Protein AF-A0A173KS23-F1 (afdb_monomer)

Sequence (235 aa):
MEGARGIGLRSYWIAELVDPLAALKHYKQAQPEALKAWLLDQAQKDANAGKRAIPGFAINEDREGGMNMFDACPAHSPGDAVHWRAQTLKGDGTAAMALAYIDARDVMRRLDEVCGPDGWSDSYTETAKGRLLCTISIKCGDAWISKSDGAGDTDVEGEKGAISDAFKRAAVKWGVGRYLYDMDAIWAECESADRNGKKYWRKWTPRGLAQLKGAAGSAVAPSSPGRTSLSPRSS

Solvent-accessible surface area (backbone atoms only — not comparable to full-atom values): 14644 Å² total; per-residue (Å²): 140,84,84,83,81,82,82,82,83,81,88,80,88,82,90,76,89,83,54,67,67,62,49,51,54,48,41,51,72,76,37,48,66,63,50,49,54,51,52,51,53,54,49,49,52,42,42,74,74,66,49,77,80,51,94,98,54,88,74,76,84,76,82,66,76,82,69,49,87,65,61,82,63,79,71,88,61,94,78,65,65,78,38,77,45,77,77,47,71,43,94,88,37,56,30,25,36,34,43,68,45,72,56,59,65,49,53,50,51,52,46,35,73,74,47,36,83,84,24,47,52,77,50,76,48,71,44,101,81,73,31,40,30,18,32,42,31,39,56,59,86,96,42,77,49,73,41,68,28,60,26,68,88,58,101,83,60,62,74,76,52,38,57,48,48,4,43,50,52,17,37,39,80,74,56,49,73,49,69,52,74,76,49,76,79,41,77,28,38,28,45,50,44,77,57,94,91,41,76,41,86,73,48,68,36,76,65,14,50,50,51,52,51,55,49,52,56,61,72,65,53,76,81,72,79,76,81,78,79,80,73,83,81,87,128

Mean predicted aligned error: 17.48 Å

Structure (mmCIF, N/CA/C/O backbone):
data_AF-A0A173KS23-F1
#
_entry.id   AF-A0A173KS23-F1
#
loop_
_atom_site.group_PDB
_atom_site.id
_atom_site.type_symbol
_atom_site.label_atom_id
_atom_site.label_alt_id
_atom_site.label_comp_id
_atom_site.label_asym_id
_atom_site.label_entity_id
_atom_site.label_seq_id
_atom_site.pdbx_PDB_ins_code
_atom_site.Cartn_x
_atom_site.Cartn_y
_atom_site.Cartn_z
_atom_site.occupancy
_atom_site.B_iso_or_equiv
_atom_site.auth_seq_id
_atom_site.auth_comp_id
_atom_site.auth_asym_id
_atom_site.auth_atom_id
_atom_site.pdbx_PDB_model_num
ATOM 1 N N . MET A 1 1 ? 26.737 50.374 -47.858 1.00 41.09 1 MET A N 1
ATOM 2 C CA . MET A 1 1 ? 27.770 49.668 -47.072 1.00 41.09 1 MET A CA 1
ATOM 3 C C . MET A 1 1 ? 27.083 48.513 -46.375 1.00 41.09 1 MET A C 1
ATOM 5 O O . MET A 1 1 ? 26.360 48.742 -45.417 1.00 41.09 1 MET A O 1
ATOM 9 N N . GLU A 1 2 ? 27.210 47.313 -46.929 1.00 44.12 2 GLU A N 1
ATOM 10 C CA . GLU A 1 2 ? 26.528 46.107 -46.455 1.00 44.12 2 GLU A CA 1
ATOM 11 C C . GLU A 1 2 ? 27.568 45.220 -45.759 1.00 44.12 2 GLU A C 1
ATOM 13 O O . GLU A 1 2 ? 28.601 44.886 -46.339 1.00 44.12 2 GLU A O 1
ATOM 18 N N . GLY A 1 3 ? 27.358 44.958 -44.468 1.00 52.22 3 GLY A N 1
ATOM 19 C CA . GLY A 1 3 ? 28.307 44.251 -43.612 1.00 52.22 3 GLY A CA 1
ATOM 20 C C . GLY A 1 3 ? 28.206 42.739 -43.786 1.00 52.22 3 GLY A C 1
ATOM 21 O O . GLY A 1 3 ? 27.210 42.132 -43.395 1.00 52.22 3 GLY A O 1
ATOM 22 N N . ALA A 1 4 ? 29.258 42.122 -44.322 1.00 50.41 4 ALA A N 1
ATOM 23 C CA . ALA A 1 4 ? 29.391 40.672 -44.380 1.00 50.41 4 ALA A CA 1
ATOM 24 C C . ALA A 1 4 ? 29.633 40.097 -42.969 1.00 50.41 4 ALA A C 1
ATOM 26 O O . ALA A 1 4 ? 30.632 40.408 -42.319 1.00 50.41 4 ALA A O 1
ATOM 27 N N . ARG A 1 5 ? 28.720 39.244 -42.486 1.00 56.22 5 ARG A N 1
ATOM 28 C CA . ARG A 1 5 ? 28.911 38.441 -41.268 1.00 56.22 5 ARG A CA 1
ATOM 29 C C . ARG A 1 5 ? 29.706 37.181 -41.618 1.00 56.22 5 ARG A C 1
ATOM 31 O O . ARG A 1 5 ? 29.234 36.353 -42.390 1.00 56.22 5 ARG A O 1
ATOM 38 N N . GLY A 1 6 ? 30.900 37.036 -41.044 1.00 50.19 6 GLY A N 1
ATOM 39 C CA . GLY A 1 6 ? 31.723 35.835 -41.191 1.00 50.19 6 GLY A CA 1
ATOM 40 C C . GLY A 1 6 ? 31.077 34.618 -40.521 1.00 50.19 6 GLY A C 1
ATOM 41 O O . GLY A 1 6 ? 30.727 34.666 -39.342 1.00 50.19 6 GLY A O 1
ATOM 42 N N . ILE A 1 7 ? 30.919 33.528 -41.273 1.00 58.78 7 ILE A N 1
ATOM 43 C CA . ILE A 1 7 ? 30.466 32.230 -40.763 1.00 58.78 7 ILE A CA 1
ATOM 44 C C . ILE A 1 7 ? 31.681 31.537 -40.137 1.00 58.78 7 ILE A C 1
ATOM 46 O O . ILE A 1 7 ? 32.621 31.169 -40.838 1.00 58.78 7 ILE A O 1
ATOM 50 N N . GLY A 1 8 ? 31.682 31.379 -38.813 1.00 53.03 8 GLY A N 1
ATOM 51 C CA . GLY A 1 8 ? 32.715 30.617 -38.113 1.00 53.03 8 GLY A CA 1
ATOM 52 C C . GLY A 1 8 ? 32.616 29.128 -38.450 1.00 53.03 8 GLY A C 1
ATOM 53 O O . GLY A 1 8 ? 31.618 28.485 -38.127 1.00 53.03 8 GLY A O 1
ATOM 54 N N . LEU A 1 9 ? 33.646 28.577 -39.093 1.00 57.50 9 LEU A N 1
ATOM 55 C CA . LEU A 1 9 ? 33.782 27.141 -39.347 1.00 57.50 9 LEU A CA 1
ATOM 56 C C . LEU A 1 9 ? 34.065 26.401 -38.029 1.00 57.50 9 LEU A C 1
ATOM 58 O O . LEU A 1 9 ? 34.995 26.751 -37.304 1.00 57.50 9 LEU A O 1
ATOM 62 N N . ARG A 1 10 ? 33.261 25.378 -37.715 1.00 66.88 10 ARG A N 1
ATOM 63 C CA . ARG A 1 10 ? 33.500 24.457 -36.593 1.00 66.88 10 ARG A CA 1
ATOM 64 C C . ARG A 1 10 ? 34.248 23.231 -37.104 1.00 66.88 10 ARG A C 1
ATOM 66 O O . ARG A 1 10 ? 33.765 22.561 -38.013 1.00 66.88 10 ARG A O 1
ATOM 73 N N . SER A 1 11 ? 35.396 22.930 -36.508 1.00 71.88 11 SER A N 1
ATOM 74 C CA . SER A 1 11 ? 36.123 21.689 -36.777 1.00 71.88 11 SER A CA 1
ATOM 75 C C . SER A 1 11 ? 35.560 20.560 -35.917 1.00 71.88 11 SER A C 1
ATOM 77 O O . SER A 1 11 ? 35.399 20.723 -34.707 1.00 71.88 11 SER A O 1
ATOM 79 N N . TYR A 1 12 ? 35.286 19.416 -36.541 1.00 66.50 12 TYR A N 1
ATOM 80 C CA . TYR A 1 12 ? 34.885 18.181 -35.872 1.00 66.50 12 TYR A CA 1
ATOM 81 C C . TYR A 1 12 ? 35.967 17.129 -36.090 1.00 66.50 12 TYR A C 1
ATOM 83 O O . TYR A 1 12 ? 36.546 17.049 -37.172 1.00 66.50 12 TYR A O 1
ATOM 91 N N . TRP A 1 13 ? 36.224 16.324 -35.065 1.00 77.56 13 TRP A N 1
ATOM 92 C CA . TRP A 1 13 ? 37.198 15.241 -35.114 1.00 77.56 13 TRP A CA 1
ATOM 93 C C . TRP A 1 13 ? 36.448 13.917 -35.045 1.00 77.56 13 TRP A C 1
ATOM 95 O O . TRP A 1 13 ? 35.676 13.690 -34.115 1.00 77.56 13 TRP A O 1
ATOM 105 N N . ILE A 1 14 ? 36.662 13.066 -36.043 1.00 74.38 14 ILE A N 1
ATOM 106 C CA . ILE A 1 14 ? 36.087 11.724 -36.121 1.00 74.38 14 ILE A CA 1
ATOM 107 C C . ILE A 1 14 ? 37.254 10.752 -35.994 1.00 74.38 14 ILE A C 1
ATOM 109 O O . ILE A 1 14 ? 38.222 10.849 -36.745 1.00 74.38 14 ILE A O 1
ATOM 113 N N . ALA A 1 15 ? 37.186 9.852 -35.019 1.00 80.56 15 ALA A N 1
ATOM 114 C CA . ALA A 1 15 ? 38.171 8.794 -34.873 1.00 80.56 15 ALA A CA 1
ATOM 115 C C . ALA A 1 15 ? 37.808 7.633 -35.807 1.00 80.56 15 ALA A C 1
ATOM 117 O O . ALA A 1 15 ? 36.694 7.115 -35.748 1.00 80.56 15 ALA A O 1
ATOM 118 N N . GLU A 1 16 ? 38.753 7.222 -36.647 1.00 83.69 16 GLU A N 1
ATOM 119 C CA . GLU A 1 16 ? 38.642 6.030 -37.486 1.00 83.69 16 GLU A CA 1
ATOM 120 C C . GLU A 1 16 ? 39.520 4.915 -36.903 1.00 83.69 16 GLU A C 1
ATOM 122 O O . GLU A 1 16 ? 40.676 5.141 -36.533 1.00 83.69 16 GLU A O 1
ATOM 127 N N . LEU A 1 17 ? 38.970 3.704 -36.787 1.00 80.00 17 LEU A N 1
ATOM 128 C CA . LEU A 1 17 ? 39.690 2.556 -36.241 1.00 80.00 17 LEU A CA 1
ATOM 129 C C .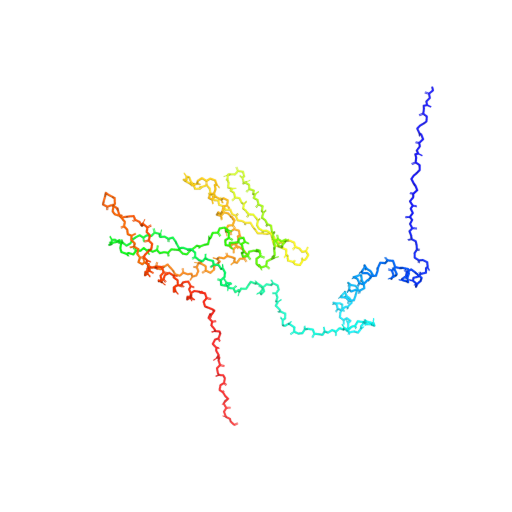 LEU A 1 17 ? 40.555 1.909 -37.330 1.00 80.00 17 LEU A C 1
ATOM 131 O O . LEU A 1 17 ? 40.096 1.028 -38.051 1.00 80.00 17 LEU A O 1
ATOM 135 N N . VAL A 1 18 ? 41.810 2.344 -37.431 1.00 82.81 18 VAL A N 1
ATOM 136 C CA . VAL A 1 18 ? 42.747 1.867 -38.465 1.00 82.81 18 VAL A CA 1
ATOM 137 C C . VAL A 1 18 ? 43.513 0.609 -38.031 1.00 82.81 18 VAL A C 1
ATOM 139 O O . VAL A 1 18 ? 43.681 -0.312 -38.824 1.00 82.81 18 VAL A O 1
ATOM 142 N N . ASP A 1 19 ? 43.947 0.538 -36.767 1.00 85.38 19 ASP A N 1
ATOM 143 C CA . ASP A 1 19 ? 44.628 -0.632 -36.188 1.00 85.38 19 ASP A CA 1
ATOM 144 C C . ASP A 1 19 ? 43.906 -1.094 -34.908 1.00 85.38 19 ASP A C 1
ATOM 146 O O . ASP A 1 19 ? 44.111 -0.528 -33.824 1.00 85.38 19 ASP A O 1
ATOM 150 N N . PRO A 1 20 ? 43.058 -2.132 -35.008 1.00 80.69 20 PRO A N 1
ATOM 151 C CA . PRO A 1 20 ? 42.293 -2.640 -33.876 1.00 80.69 20 PRO A CA 1
ATOM 152 C C . PRO A 1 20 ? 43.151 -3.188 -32.730 1.00 80.69 20 PRO A C 1
ATOM 154 O O . PRO A 1 20 ? 42.775 -3.051 -31.565 1.00 80.69 20 PRO A O 1
ATOM 157 N N . LEU A 1 21 ? 44.300 -3.805 -33.023 1.00 81.75 21 LEU A N 1
ATOM 158 C CA . LEU A 1 21 ? 45.140 -4.430 -31.997 1.00 81.75 21 LEU A CA 1
ATOM 159 C C . LEU A 1 21 ? 45.923 -3.376 -31.216 1.00 81.75 21 LEU A C 1
ATOM 161 O O . LEU A 1 21 ? 46.004 -3.455 -29.985 1.00 81.75 21 LEU A O 1
ATOM 165 N N . ALA A 1 22 ? 46.454 -2.365 -31.908 1.00 78.88 22 ALA A N 1
ATOM 166 C CA . ALA A 1 22 ? 47.089 -1.224 -31.259 1.00 78.88 22 ALA A CA 1
ATOM 167 C C . ALA A 1 22 ? 46.082 -0.428 -30.413 1.00 78.88 22 ALA A C 1
ATOM 169 O O . ALA A 1 22 ? 46.390 -0.083 -29.268 1.00 78.88 22 ALA A O 1
ATOM 170 N N . ALA A 1 23 ? 44.863 -0.213 -30.923 1.00 80.50 23 ALA A N 1
ATOM 171 C CA . ALA A 1 23 ? 43.788 0.443 -30.181 1.00 80.50 23 ALA A CA 1
ATOM 172 C C . ALA A 1 23 ? 43.404 -0.346 -28.919 1.00 80.50 23 ALA A C 1
ATOM 174 O O . ALA A 1 23 ? 43.359 0.219 -27.826 1.00 80.50 23 ALA A O 1
ATOM 175 N N . LEU A 1 24 ? 43.211 -1.664 -29.030 1.00 81.06 24 LEU A N 1
ATOM 176 C CA . LEU A 1 24 ? 42.887 -2.516 -27.885 1.00 81.06 24 LEU A CA 1
ATOM 177 C C . LEU A 1 24 ? 43.997 -2.488 -26.826 1.00 81.06 24 LEU A C 1
ATOM 179 O O . LEU A 1 24 ? 43.714 -2.398 -25.632 1.00 81.06 24 LEU A O 1
ATOM 183 N N . LYS A 1 25 ? 45.269 -2.520 -27.247 1.00 80.88 25 LYS A N 1
ATOM 184 C CA . LYS A 1 25 ? 46.419 -2.409 -26.339 1.00 80.88 25 LYS A CA 1
ATOM 185 C C . LYS A 1 25 ? 46.451 -1.054 -25.627 1.00 80.88 25 LYS A C 1
ATOM 187 O O . LYS A 1 25 ? 46.701 -1.024 -24.423 1.00 80.88 25 LYS A O 1
ATOM 192 N N . HIS A 1 26 ? 46.169 0.034 -26.344 1.00 80.38 26 HIS A N 1
ATOM 193 C CA . HIS A 1 26 ? 46.090 1.381 -25.784 1.00 80.38 26 HIS A CA 1
ATOM 194 C C . HIS A 1 26 ? 44.974 1.490 -24.735 1.00 80.38 26 HIS A C 1
ATOM 196 O O . HIS A 1 26 ? 45.244 1.860 -23.594 1.00 80.38 26 HIS A O 1
ATOM 202 N N . TYR A 1 27 ? 43.745 1.084 -25.066 1.00 79.06 27 TYR A N 1
ATOM 203 C CA . TYR A 1 27 ? 42.612 1.160 -24.136 1.00 79.06 27 TYR A CA 1
ATOM 204 C C . TYR A 1 27 ? 42.728 0.191 -22.961 1.00 79.06 27 TYR A C 1
ATOM 206 O O . TYR A 1 27 ? 42.312 0.525 -21.856 1.00 79.06 27 TYR A O 1
ATOM 214 N N . LYS A 1 28 ? 43.376 -0.965 -23.140 1.00 78.50 28 LYS A N 1
ATOM 215 C CA . LYS A 1 28 ? 43.699 -1.870 -22.030 1.00 78.50 28 LYS A CA 1
ATOM 216 C C . LYS A 1 28 ? 44.617 -1.216 -20.993 1.00 78.50 28 LYS A C 1
ATOM 218 O O . LYS A 1 28 ? 44.487 -1.510 -19.810 1.00 78.50 28 LYS A O 1
ATOM 223 N N . GLN A 1 29 ? 45.547 -0.363 -21.425 1.00 76.88 29 GLN A N 1
ATOM 224 C CA . GLN A 1 29 ? 46.463 0.354 -20.530 1.00 76.88 29 GLN A CA 1
ATOM 225 C C . GLN A 1 29 ? 45.836 1.629 -19.959 1.00 76.88 29 GLN A C 1
ATOM 227 O O . GLN A 1 29 ? 46.019 1.919 -18.781 1.00 76.88 29 GLN A O 1
ATOM 232 N N . ALA A 1 30 ? 45.098 2.379 -20.779 1.00 73.88 30 ALA A N 1
ATOM 233 C CA . ALA A 1 30 ? 44.508 3.653 -20.384 1.00 73.88 30 ALA A CA 1
ATOM 234 C C . ALA A 1 30 ? 43.238 3.490 -19.532 1.00 73.88 30 ALA A C 1
ATOM 236 O O . ALA A 1 30 ? 42.993 4.297 -18.638 1.00 73.88 30 ALA A O 1
ATOM 237 N N . GLN A 1 31 ? 42.412 2.477 -19.817 1.00 78.06 31 GLN A N 1
ATOM 238 C CA . GLN A 1 31 ? 41.088 2.285 -19.213 1.00 78.06 31 GLN A CA 1
ATOM 239 C C . GLN A 1 31 ? 40.748 0.791 -19.026 1.00 78.06 31 GLN A C 1
ATOM 241 O O . GLN A 1 31 ? 39.819 0.270 -19.655 1.00 78.06 31 GLN A O 1
ATOM 246 N N . PRO A 1 32 ? 41.471 0.078 -18.143 1.00 72.50 32 PRO A N 1
ATOM 247 C CA . PRO A 1 32 ? 41.316 -1.368 -17.973 1.00 72.50 32 PRO A CA 1
ATOM 248 C C . PRO A 1 32 ? 39.910 -1.785 -17.511 1.00 72.50 32 PRO A C 1
ATOM 250 O O . PRO A 1 32 ? 39.364 -2.756 -18.032 1.00 72.50 32 PRO A O 1
ATOM 253 N N . GLU A 1 33 ? 39.293 -1.039 -16.589 1.00 68.94 33 GLU A N 1
ATOM 254 C CA . GLU A 1 33 ? 37.965 -1.379 -16.053 1.00 68.94 33 GLU A CA 1
ATOM 255 C C . GLU A 1 33 ? 36.838 -1.140 -17.065 1.00 68.94 33 GLU A C 1
ATOM 257 O O . GLU A 1 33 ? 35.935 -1.966 -17.186 1.00 68.94 33 GLU A O 1
ATOM 262 N N . ALA A 1 34 ? 36.910 -0.061 -17.853 1.00 71.25 34 ALA A N 1
ATOM 263 C CA . ALA A 1 34 ? 35.920 0.213 -18.896 1.00 71.25 34 ALA A CA 1
ATOM 264 C C . ALA A 1 34 ? 35.983 -0.837 -20.015 1.00 71.25 34 ALA A C 1
ATOM 266 O O . ALA A 1 34 ? 34.950 -1.330 -20.469 1.00 71.25 34 ALA A O 1
ATOM 267 N N . LEU A 1 35 ? 37.198 -1.240 -20.411 1.00 77.25 35 LEU A N 1
ATOM 268 C CA . LEU A 1 35 ? 37.389 -2.313 -21.382 1.00 77.25 35 LEU A CA 1
ATOM 269 C C . LEU A 1 35 ? 36.862 -3.652 -20.848 1.00 77.25 35 LEU A C 1
ATOM 271 O O . LEU A 1 35 ? 36.193 -4.381 -21.576 1.00 77.25 35 LEU A O 1
ATOM 275 N N . LYS A 1 36 ? 37.121 -3.968 -19.575 1.00 73.38 36 LYS A N 1
ATOM 276 C CA . LYS A 1 36 ? 36.606 -5.177 -18.919 1.00 73.38 36 LYS A CA 1
ATOM 277 C C . LYS A 1 36 ? 35.076 -5.195 -18.864 1.00 73.38 36 LYS A C 1
ATOM 279 O O . LYS A 1 36 ? 34.483 -6.219 -19.188 1.00 73.38 36 LYS A O 1
ATOM 284 N N . ALA A 1 37 ? 34.442 -4.082 -18.497 1.00 69.44 37 ALA A N 1
ATOM 285 C CA . ALA A 1 37 ? 32.985 -3.966 -18.462 1.00 69.44 37 ALA A CA 1
ATOM 286 C C . ALA A 1 37 ? 32.363 -4.166 -19.853 1.00 69.44 37 ALA A C 1
ATOM 288 O O . ALA A 1 37 ? 31.407 -4.925 -20.000 1.00 69.44 37 ALA A O 1
ATOM 289 N N . TRP A 1 38 ? 32.954 -3.555 -20.884 1.00 84.81 38 TRP A N 1
ATOM 290 C CA . TRP A 1 38 ? 32.518 -3.748 -22.266 1.00 84.81 38 TRP A CA 1
ATOM 291 C C . TRP A 1 38 ? 32.678 -5.206 -22.724 1.00 84.81 38 TRP A C 1
ATOM 293 O O . TRP A 1 38 ? 31.761 -5.774 -23.309 1.00 84.81 38 TRP A O 1
ATOM 303 N N . LEU A 1 39 ? 33.808 -5.844 -22.405 1.00 81.12 39 LEU A N 1
ATOM 304 C CA . LEU A 1 39 ? 34.059 -7.253 -22.723 1.00 81.12 39 LEU A CA 1
ATOM 305 C C . LEU A 1 39 ? 33.044 -8.195 -22.048 1.00 81.12 39 LEU A C 1
ATOM 307 O O . LEU A 1 39 ? 32.577 -9.136 -22.687 1.00 81.12 39 LEU A O 1
ATOM 311 N N . LEU A 1 40 ? 32.675 -7.932 -20.790 1.00 75.56 40 LEU A N 1
ATOM 312 C CA . LEU A 1 40 ? 31.644 -8.690 -20.070 1.00 75.56 40 LEU A CA 1
ATOM 313 C C . LEU A 1 40 ? 30.254 -8.526 -20.705 1.00 75.56 40 LEU A C 1
ATOM 315 O O . LEU A 1 40 ? 29.554 -9.519 -20.884 1.00 75.56 40 LEU A O 1
ATOM 319 N N . ASP A 1 41 ? 29.874 -7.307 -21.098 1.00 76.19 41 ASP A N 1
ATOM 320 C CA . ASP A 1 41 ? 28.610 -7.037 -21.801 1.00 76.19 41 ASP A CA 1
ATOM 321 C C . ASP A 1 41 ? 28.525 -7.787 -23.142 1.00 76.19 41 ASP A C 1
ATOM 323 O O . ASP A 1 41 ? 27.517 -8.432 -23.439 1.00 76.19 41 ASP A O 1
ATOM 327 N N . GLN A 1 42 ? 29.602 -7.768 -23.934 1.00 82.81 42 GLN A N 1
ATOM 328 C CA . GLN A 1 42 ? 29.651 -8.515 -25.193 1.00 82.81 42 GLN A CA 1
ATOM 329 C C . GLN A 1 42 ? 29.562 -10.029 -24.963 1.00 82.81 42 GLN A C 1
ATOM 331 O O . GLN A 1 42 ? 28.804 -10.711 -25.654 1.00 82.81 42 GLN A O 1
ATOM 336 N N . ALA A 1 43 ? 30.273 -10.558 -23.961 1.00 76.25 43 ALA A N 1
ATOM 337 C CA . ALA A 1 43 ? 30.219 -11.978 -23.626 1.00 76.25 43 ALA A CA 1
ATOM 338 C C . ALA A 1 43 ? 28.828 -12.416 -23.139 1.00 76.25 43 ALA A C 1
ATOM 340 O O . ALA A 1 43 ? 28.356 -13.484 -23.529 1.00 76.25 43 ALA A O 1
ATOM 341 N N . GLN A 1 44 ? 28.135 -11.589 -22.349 1.00 73.94 44 GLN A N 1
ATOM 342 C CA . GLN A 1 44 ? 26.774 -11.882 -21.894 1.00 73.94 44 GLN A CA 1
ATOM 343 C C . GLN A 1 44 ? 25.769 -11.873 -23.053 1.00 73.94 44 GLN A C 1
ATOM 345 O O . GLN A 1 44 ? 24.893 -12.735 -23.110 1.00 73.94 44 GLN A O 1
ATOM 350 N N . LYS A 1 45 ? 25.902 -10.947 -24.011 1.00 76.19 45 LYS A N 1
ATOM 351 C CA . LYS A 1 45 ? 25.073 -10.923 -25.230 1.00 76.19 45 LYS A CA 1
ATOM 352 C C . LYS A 1 45 ? 25.259 -12.186 -26.066 1.00 76.19 45 LYS A C 1
ATOM 354 O O . LYS A 1 45 ? 24.276 -12.788 -26.493 1.00 76.19 45 LYS A O 1
ATOM 359 N N . ASP A 1 46 ? 26.502 -12.626 -26.232 1.00 75.81 46 ASP A N 1
ATOM 360 C CA . ASP A 1 46 ? 26.833 -13.870 -26.927 1.00 75.81 46 ASP A CA 1
ATOM 361 C C . ASP A 1 46 ? 26.308 -15.112 -26.184 1.00 75.81 46 ASP A C 1
ATOM 363 O O . ASP A 1 46 ? 25.755 -16.022 -26.811 1.00 75.81 46 ASP A O 1
ATOM 367 N N . ALA A 1 47 ? 26.398 -15.130 -24.851 1.00 67.81 47 ALA A N 1
ATOM 368 C CA . ALA A 1 47 ? 25.813 -16.180 -24.021 1.00 67.81 47 ALA A CA 1
ATOM 369 C C . ALA A 1 47 ? 24.278 -16.210 -24.127 1.00 67.81 47 ALA A C 1
ATOM 371 O O . ALA A 1 47 ? 23.686 -17.285 -24.252 1.00 67.81 47 ALA A O 1
ATOM 372 N N . ASN A 1 48 ? 23.618 -15.052 -24.143 1.00 70.06 48 ASN A N 1
ATOM 373 C CA . ASN A 1 48 ? 22.169 -14.946 -24.335 1.00 70.06 48 ASN A CA 1
ATOM 374 C C . ASN A 1 48 ? 21.745 -15.400 -25.742 1.00 70.06 48 ASN A C 1
ATOM 376 O O . ASN A 1 48 ? 20.693 -16.013 -25.896 1.00 70.06 48 ASN A O 1
ATOM 380 N N . ALA A 1 49 ? 22.594 -15.187 -26.753 1.00 73.25 49 ALA A N 1
ATOM 381 C CA . ALA A 1 49 ? 22.413 -15.708 -28.110 1.00 73.25 49 ALA A CA 1
ATOM 382 C C . ALA A 1 49 ? 22.692 -17.224 -28.236 1.00 73.25 49 ALA A C 1
ATOM 384 O O . ALA A 1 49 ? 22.638 -17.776 -29.334 1.00 73.25 49 ALA A O 1
ATOM 385 N N . GLY A 1 50 ? 22.990 -17.908 -27.125 1.00 71.38 50 GLY A N 1
ATOM 386 C CA . GLY A 1 50 ? 23.165 -19.358 -27.067 1.00 71.38 50 GLY A CA 1
ATOM 387 C C . GLY A 1 50 ? 24.597 -19.847 -27.288 1.00 71.38 50 GLY A C 1
ATOM 388 O O . GLY A 1 50 ? 24.819 -21.058 -27.312 1.00 71.38 50 GLY A O 1
ATOM 389 N N . LYS A 1 51 ? 25.594 -18.957 -27.409 1.00 77.25 51 LYS A N 1
ATOM 390 C CA . LYS A 1 51 ? 27.002 -19.374 -27.475 1.00 77.25 51 LYS A CA 1
ATOM 391 C C . LYS A 1 51 ? 27.469 -19.795 -26.082 1.00 77.25 51 LYS A C 1
ATOM 393 O O . LYS A 1 51 ? 27.460 -19.009 -25.143 1.00 77.25 51 LYS A O 1
ATOM 398 N N . ARG A 1 52 ? 27.882 -21.055 -25.940 1.00 66.25 52 ARG A N 1
ATOM 399 C CA . ARG A 1 52 ? 28.347 -21.638 -24.663 1.00 66.25 52 ARG A CA 1
ATOM 400 C C . ARG A 1 52 ? 29.865 -21.805 -24.573 1.00 66.25 52 ARG A C 1
ATOM 402 O O . ARG A 1 52 ? 30.369 -22.233 -23.543 1.00 66.25 52 ARG A O 1
ATOM 409 N N . ALA A 1 53 ? 30.592 -21.414 -25.618 1.00 73.19 53 ALA A N 1
ATOM 410 C CA . ALA A 1 53 ? 32.048 -21.367 -25.637 1.00 73.19 53 ALA A CA 1
ATOM 411 C C . ALA A 1 53 ? 32.504 -20.012 -26.193 1.00 73.19 53 ALA A C 1
ATOM 413 O O . ALA A 1 53 ? 32.361 -19.752 -27.387 1.00 73.19 53 ALA A O 1
ATOM 414 N N . ILE A 1 54 ? 33.037 -19.150 -25.323 1.00 78.00 54 ILE A N 1
ATOM 415 C CA . ILE A 1 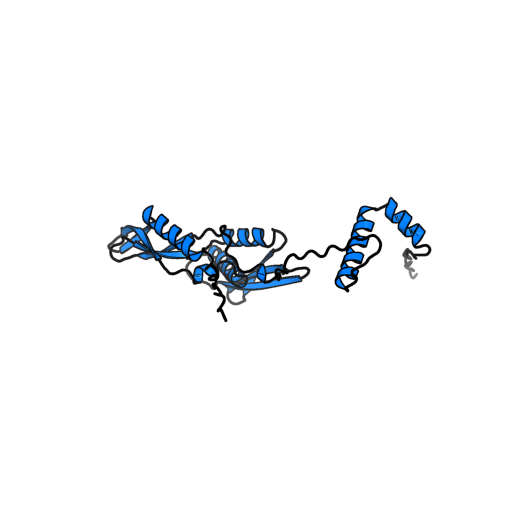54 ? 33.610 -17.853 -25.697 1.00 78.00 54 ILE A CA 1
ATOM 416 C C . ILE A 1 54 ? 35.079 -17.862 -25.249 1.00 78.00 54 ILE A C 1
ATOM 418 O O . ILE A 1 54 ? 35.345 -18.011 -24.054 1.00 78.00 54 ILE A O 1
ATOM 422 N N . PRO A 1 55 ? 36.053 -17.735 -26.170 1.00 75.19 55 PRO A N 1
ATOM 423 C CA . PRO A 1 55 ? 37.468 -17.707 -25.814 1.00 75.19 55 PRO A CA 1
ATOM 424 C C . PRO A 1 55 ? 37.768 -16.648 -24.744 1.00 75.19 55 PRO A C 1
ATOM 426 O O . PRO A 1 55 ? 37.433 -15.478 -24.910 1.00 75.19 55 PRO A O 1
ATOM 429 N N . GLY A 1 56 ? 38.406 -17.059 -23.645 1.00 69.00 56 GLY A N 1
ATOM 430 C CA . GLY A 1 56 ? 38.747 -16.170 -22.528 1.00 69.00 56 GLY A CA 1
ATOM 431 C C . GLY A 1 56 ? 37.648 -15.970 -21.476 1.00 69.00 56 GLY A C 1
ATOM 432 O O . GLY A 1 56 ? 37.915 -15.303 -20.480 1.00 69.00 56 GLY A O 1
ATOM 433 N N . PHE A 1 57 ? 36.464 -16.572 -21.640 1.00 69.50 57 PHE A N 1
ATOM 434 C CA . PHE A 1 57 ? 35.385 -16.549 -20.648 1.00 69.50 57 PHE A CA 1
ATOM 435 C C . PHE A 1 57 ? 35.018 -17.966 -20.205 1.00 69.50 57 PHE A C 1
ATOM 437 O O . PHE A 1 57 ? 34.814 -18.859 -21.026 1.00 69.50 57 PHE A O 1
ATOM 444 N N . ALA A 1 58 ? 34.893 -18.164 -18.894 1.00 67.88 58 ALA A N 1
ATOM 445 C CA . ALA A 1 58 ? 34.244 -19.348 -18.347 1.00 67.88 58 ALA A CA 1
ATOM 446 C C . ALA A 1 58 ? 32.729 -19.105 -18.334 1.00 67.88 58 ALA A C 1
ATOM 448 O O . ALA A 1 58 ? 32.264 -18.173 -17.680 1.00 67.88 58 ALA A O 1
ATOM 449 N N . ILE A 1 59 ? 31.966 -19.918 -19.069 1.00 65.81 59 ILE A N 1
ATOM 450 C CA . ILE A 1 59 ? 30.500 -19.898 -19.018 1.00 65.81 59 ILE A CA 1
ATOM 451 C C . ILE A 1 59 ? 30.070 -20.963 -18.017 1.00 65.81 59 ILE A C 1
ATOM 453 O O . ILE A 1 59 ? 30.136 -22.156 -18.304 1.00 65.81 59 ILE A O 1
ATOM 457 N N . ASN A 1 60 ? 29.652 -20.513 -16.838 1.00 66.31 60 ASN A N 1
ATOM 458 C CA . ASN A 1 60 ? 29.082 -21.379 -15.817 1.00 66.31 60 ASN A CA 1
ATOM 459 C C . ASN A 1 60 ? 27.564 -21.448 -16.029 1.00 66.31 60 ASN A C 1
ATOM 461 O O . ASN A 1 60 ? 26.909 -20.417 -16.176 1.00 66.31 60 ASN A O 1
ATOM 465 N N . GLU A 1 61 ? 27.011 -22.659 -16.073 1.00 49.22 61 GLU A N 1
ATOM 466 C CA . GLU A 1 61 ? 25.564 -22.873 -16.029 1.00 49.22 61 GLU A CA 1
ATOM 467 C C . GLU A 1 61 ? 25.135 -22.771 -14.566 1.00 49.22 61 GLU A C 1
ATOM 469 O O . GLU A 1 61 ? 25.229 -23.743 -13.816 1.00 49.22 61 GLU A O 1
ATOM 474 N N . ASP A 1 62 ? 24.710 -21.583 -14.142 1.00 42.53 62 ASP A N 1
ATOM 475 C CA . ASP A 1 62 ? 24.040 -21.451 -12.857 1.00 42.53 62 ASP A CA 1
ATOM 476 C C . ASP A 1 62 ? 22.620 -22.000 -13.021 1.00 42.53 62 ASP A C 1
ATOM 478 O O . ASP A 1 62 ? 21.764 -21.392 -13.666 1.00 42.53 62 ASP A O 1
ATOM 482 N N . ARG A 1 63 ? 22.373 -23.206 -12.502 1.00 39.81 63 ARG A N 1
ATOM 483 C CA . ARG A 1 63 ? 21.009 -23.710 -12.305 1.00 39.81 63 ARG A CA 1
ATOM 484 C C . ARG A 1 63 ? 20.474 -23.179 -10.984 1.00 39.81 63 ARG A C 1
ATOM 486 O O . ARG A 1 63 ? 20.057 -23.947 -10.120 1.00 39.81 63 ARG A O 1
ATOM 493 N N . GLU A 1 64 ? 20.443 -21.863 -10.844 1.00 40.53 64 GLU A N 1
ATOM 494 C CA . GLU A 1 64 ? 19.419 -21.250 -10.016 1.00 40.53 64 GLU A CA 1
ATOM 495 C C . GLU A 1 64 ? 18.112 -21.447 -10.780 1.00 40.53 64 GLU A C 1
ATOM 497 O O . GLU A 1 64 ? 17.937 -20.945 -11.892 1.00 40.53 64 GLU A O 1
ATOM 502 N N . GLY A 1 65 ? 17.238 -22.305 -10.245 1.00 35.66 65 GLY A N 1
ATOM 503 C CA . GLY A 1 65 ? 15.918 -22.527 -10.819 1.00 35.66 65 GLY A CA 1
ATOM 504 C C . GLY A 1 65 ? 15.289 -21.170 -11.083 1.00 35.66 65 GLY A C 1
ATOM 505 O O . GLY A 1 65 ? 15.180 -20.377 -10.154 1.00 35.66 65 GLY A O 1
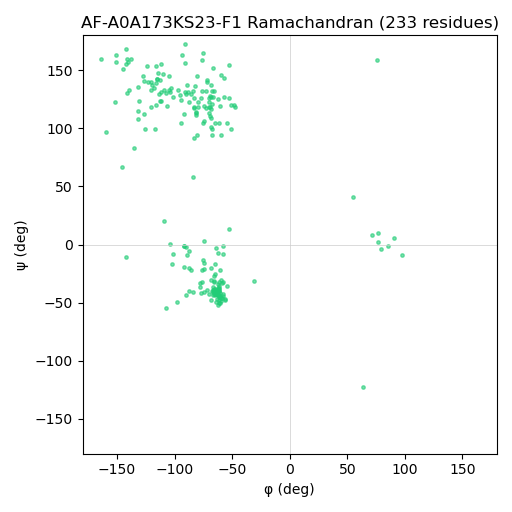ATOM 506 N N . GLY A 1 66 ? 14.964 -20.894 -12.349 1.00 32.31 66 GLY A N 1
ATOM 507 C CA . GLY A 1 66 ? 14.432 -19.608 -12.769 1.00 32.31 66 GLY A CA 1
ATOM 508 C C . GLY A 1 66 ? 13.250 -19.225 -11.892 1.00 32.31 66 GLY A C 1
ATOM 509 O O . GLY A 1 66 ? 12.140 -19.709 -12.098 1.00 32.31 66 GLY A O 1
ATOM 510 N N . MET A 1 67 ? 13.504 -18.364 -10.910 1.00 36.81 67 MET A N 1
ATOM 511 C CA . MET A 1 67 ? 12.471 -17.563 -10.291 1.00 36.81 67 MET A CA 1
ATOM 512 C C . MET A 1 67 ? 12.054 -16.607 -11.391 1.00 36.81 67 MET A C 1
ATOM 514 O O . MET A 1 67 ? 12.827 -15.740 -11.807 1.00 36.81 67 MET A O 1
ATOM 518 N N . ASN A 1 68 ? 10.854 -16.801 -11.930 1.00 36.75 68 ASN A N 1
ATOM 519 C CA . ASN A 1 68 ? 10.307 -15.796 -12.816 1.00 36.75 68 ASN A CA 1
ATOM 520 C C . ASN A 1 68 ? 10.272 -14.494 -12.015 1.00 36.75 68 ASN A C 1
ATOM 522 O O . ASN A 1 68 ? 9.974 -14.489 -10.828 1.00 36.75 68 ASN A O 1
ATOM 526 N N . MET A 1 69 ? 10.536 -13.358 -12.643 1.00 40.47 69 MET A N 1
ATOM 527 C CA . MET A 1 69 ? 10.430 -12.055 -11.973 1.00 40.47 69 MET A CA 1
ATOM 528 C C . MET A 1 69 ? 8.987 -11.752 -11.492 1.00 40.47 69 MET A C 1
ATOM 530 O O . MET A 1 69 ? 8.757 -10.797 -10.758 1.00 40.47 69 MET A O 1
ATOM 534 N N . PHE A 1 70 ? 8.018 -12.602 -11.859 1.00 39.62 70 PHE A N 1
ATOM 535 C CA . PHE A 1 70 ? 6.674 -12.676 -11.280 1.00 39.62 70 PHE A CA 1
ATOM 536 C C . PHE A 1 70 ? 6.575 -13.557 -10.015 1.00 39.62 70 PHE A C 1
ATOM 538 O O . PHE A 1 70 ? 5.681 -13.330 -9.209 1.00 39.62 70 PHE A O 1
ATOM 545 N N . ASP A 1 71 ? 7.504 -14.491 -9.790 1.00 39.34 71 ASP A N 1
ATOM 546 C CA . ASP A 1 71 ? 7.646 -15.289 -8.559 1.00 39.34 71 ASP A CA 1
ATOM 547 C C . ASP A 1 71 ? 8.265 -14.484 -7.402 1.00 39.34 71 ASP A C 1
ATOM 549 O O . ASP A 1 71 ? 8.120 -14.866 -6.243 1.00 39.34 71 ASP A O 1
ATOM 553 N N . ALA A 1 72 ? 8.851 -13.308 -7.676 1.00 41.22 72 ALA A N 1
ATOM 554 C CA . ALA A 1 72 ? 9.164 -12.308 -6.643 1.00 41.22 72 ALA A CA 1
ATOM 555 C C . ALA A 1 72 ? 7.898 -11.737 -5.958 1.00 41.22 72 ALA A C 1
ATOM 557 O O . ALA A 1 72 ? 7.979 -10.946 -5.018 1.00 41.22 72 ALA A O 1
ATOM 558 N N . CYS A 1 73 ? 6.712 -12.152 -6.406 1.00 49.09 73 CYS A N 1
ATOM 559 C CA . CYS A 1 73 ? 5.443 -11.915 -5.743 1.00 49.09 73 CYS A CA 1
ATOM 560 C C . CYS A 1 73 ? 4.633 -13.224 -5.762 1.00 49.09 73 CYS A C 1
ATOM 562 O O . CYS A 1 73 ? 3.815 -13.417 -6.661 1.00 49.09 73 CYS A O 1
ATOM 564 N N . PRO A 1 74 ? 4.861 -14.159 -4.817 1.00 46.44 74 PRO A N 1
ATOM 565 C CA . PRO A 1 74 ? 3.954 -14.234 -3.669 1.00 46.44 74 PRO A CA 1
ATOM 566 C C . PRO A 1 74 ? 4.578 -14.951 -2.454 1.00 46.44 74 PRO A C 1
ATOM 568 O O . PRO A 1 74 ? 4.500 -16.169 -2.317 1.00 46.44 74 PRO A O 1
ATOM 571 N N . ALA A 1 75 ? 5.131 -14.212 -1.502 1.00 40.34 75 ALA A N 1
ATOM 572 C CA . ALA A 1 75 ? 5.261 -14.729 -0.146 1.00 40.34 75 ALA A CA 1
ATOM 573 C C . ALA A 1 75 ? 5.250 -13.554 0.817 1.00 40.34 75 ALA A C 1
ATOM 575 O O . ALA A 1 75 ? 6.041 -12.617 0.692 1.00 40.34 75 ALA A O 1
ATOM 576 N N . HIS A 1 76 ? 4.300 -13.598 1.744 1.00 48.84 76 HIS A N 1
ATOM 577 C CA . HIS A 1 76 ? 4.256 -12.720 2.895 1.00 48.84 76 HIS A CA 1
ATOM 578 C C . HIS A 1 76 ? 5.648 -12.685 3.546 1.00 48.84 76 HIS A C 1
ATOM 580 O O . HIS A 1 76 ? 6.165 -13.718 3.976 1.00 48.84 76 HIS A O 1
ATOM 586 N N . SER A 1 77 ? 6.271 -11.507 3.587 1.00 40.62 77 SER A N 1
ATOM 587 C CA . SER A 1 77 ? 7.477 -11.320 4.383 1.00 40.62 77 SER A CA 1
ATOM 588 C C . SER A 1 77 ? 7.057 -11.050 5.829 1.00 40.62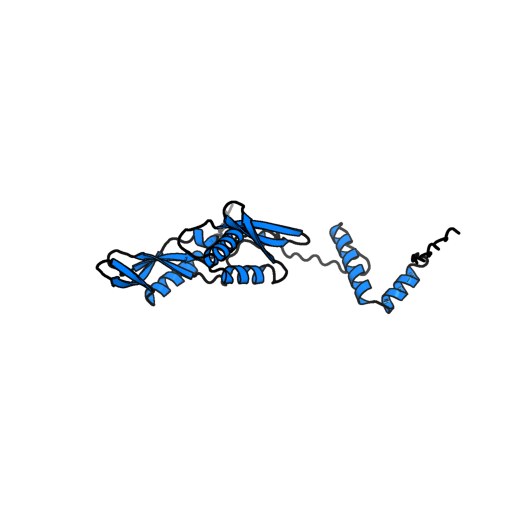 77 SER A C 1
ATOM 590 O O . SER A 1 77 ? 6.173 -10.222 6.038 1.00 40.62 77 SER A O 1
ATOM 592 N N . PRO A 1 78 ? 7.721 -11.657 6.831 1.00 46.34 78 PRO A N 1
ATOM 593 C CA . PRO A 1 78 ? 7.443 -11.435 8.257 1.00 46.34 78 PRO A CA 1
ATOM 594 C C . PRO A 1 78 ? 7.568 -9.975 8.743 1.00 46.34 78 PRO A C 1
ATOM 596 O O . PRO A 1 78 ? 7.403 -9.714 9.933 1.00 46.34 78 PRO A O 1
ATOM 599 N N . GLY A 1 79 ? 7.935 -9.046 7.854 1.00 44.66 79 GLY A N 1
ATOM 600 C CA . GLY A 1 79 ? 8.180 -7.633 8.129 1.00 44.66 79 GLY A CA 1
ATOM 601 C C . GLY A 1 79 ? 6.954 -6.728 8.011 1.00 44.66 79 GLY A C 1
ATOM 602 O O . GLY A 1 79 ? 7.044 -5.568 8.412 1.00 44.66 79 GLY A O 1
ATOM 603 N N . ASP A 1 80 ? 5.814 -7.210 7.511 1.00 55.97 80 ASP A N 1
ATOM 604 C CA . ASP A 1 80 ? 4.604 -6.390 7.500 1.00 55.97 80 ASP A CA 1
ATOM 605 C C . ASP A 1 80 ? 4.030 -6.316 8.921 1.00 55.97 80 ASP A C 1
ATOM 607 O O . ASP A 1 80 ? 3.453 -7.277 9.442 1.00 55.97 80 ASP A O 1
ATOM 611 N N . ALA A 1 81 ? 4.191 -5.166 9.573 1.00 63.94 81 ALA A N 1
ATOM 612 C CA . ALA A 1 81 ? 3.570 -4.924 10.861 1.00 63.94 81 ALA A CA 1
ATOM 613 C C . ALA A 1 81 ? 2.050 -4.847 10.661 1.00 63.94 81 ALA A C 1
ATOM 615 O O . ALA A 1 81 ? 1.501 -3.834 10.240 1.00 63.94 81 ALA A O 1
ATOM 616 N N . VAL A 1 82 ? 1.347 -5.940 10.955 1.00 79.12 82 VAL A N 1
ATOM 617 C CA . VAL A 1 82 ? -0.117 -5.930 10.942 1.00 79.12 82 VAL A CA 1
ATOM 618 C C . VAL A 1 82 ? -0.610 -5.095 12.121 1.00 79.12 82 VAL A C 1
ATOM 620 O O . VAL A 1 82 ? -0.447 -5.459 13.291 1.00 79.12 82 VAL A O 1
ATOM 623 N N . HIS A 1 83 ? -1.236 -3.968 11.804 1.00 84.56 83 HIS A N 1
ATOM 624 C CA . HIS A 1 83 ? -1.915 -3.110 12.758 1.00 84.56 83 HIS A CA 1
ATOM 625 C C . HIS A 1 83 ? -3.386 -3.503 12.898 1.00 84.56 83 HIS A C 1
ATOM 627 O O . HIS A 1 83 ? -3.990 -4.085 12.000 1.00 84.56 83 HIS A O 1
ATOM 633 N N . TRP A 1 84 ? -3.984 -3.156 14.039 1.00 86.00 84 TRP A N 1
ATOM 634 C CA . TRP A 1 84 ? -5.343 -3.568 14.383 1.00 86.00 84 TRP A CA 1
ATOM 635 C C . TRP A 1 84 ? -6.179 -2.388 14.843 1.00 86.00 84 TRP A C 1
ATOM 637 O O . TRP A 1 84 ? -5.837 -1.720 15.822 1.00 86.00 84 TRP A O 1
ATOM 647 N N . ARG A 1 85 ? -7.313 -2.168 14.176 1.00 85.94 85 ARG A N 1
ATOM 648 C CA . ARG A 1 85 ? -8.310 -1.172 14.587 1.00 85.94 85 ARG A CA 1
ATOM 649 C C . ARG A 1 85 ? -9.600 -1.844 15.032 1.00 85.94 85 ARG A C 1
ATOM 651 O O . ARG A 1 85 ? -10.029 -2.824 14.431 1.00 85.94 85 ARG A O 1
ATOM 658 N N . ALA A 1 86 ? -10.228 -1.301 16.068 1.00 89.00 86 ALA A N 1
ATOM 659 C CA . ALA A 1 86 ? -11.552 -1.734 16.493 1.00 89.00 86 ALA A CA 1
ATOM 660 C C . ALA A 1 86 ? -12.619 -1.155 15.552 1.00 89.00 86 ALA A C 1
ATOM 662 O O . ALA A 1 86 ? -12.666 0.056 15.345 1.00 89.00 86 ALA A O 1
ATOM 663 N N . GLN A 1 87 ? -13.472 -2.013 14.994 1.00 88.12 87 GLN A N 1
ATOM 664 C CA . GLN A 1 87 ? -14.584 -1.609 14.132 1.00 88.12 87 GLN A CA 1
ATOM 665 C C . GLN A 1 87 ? -15.903 -1.538 14.902 1.00 88.12 87 GLN A C 1
ATOM 667 O O . GLN A 1 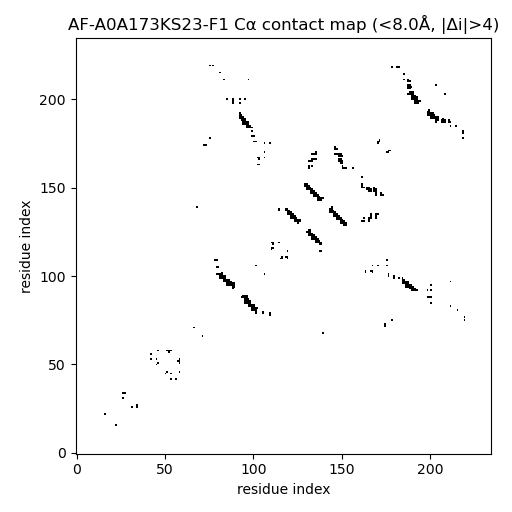87 ? -16.632 -0.555 14.809 1.00 88.12 87 GLN A O 1
ATOM 672 N N . THR A 1 88 ? -16.235 -2.581 15.663 1.00 89.12 88 THR A N 1
ATOM 673 C CA . THR A 1 88 ? -17.517 -2.667 16.374 1.00 89.12 88 THR A CA 1
ATOM 674 C C . THR A 1 88 ? -17.311 -3.282 17.745 1.00 89.12 88 THR A C 1
ATOM 676 O O . THR A 1 88 ? -16.676 -4.325 17.870 1.00 89.12 88 THR A O 1
ATOM 679 N N . LEU A 1 89 ? -17.845 -2.632 18.780 1.00 90.25 89 LEU A N 1
ATOM 680 C CA . LEU A 1 89 ? -17.871 -3.177 20.133 1.00 90.25 89 LEU A CA 1
ATOM 681 C C . LEU A 1 89 ? -19.015 -4.171 20.295 1.00 90.25 89 LEU A C 1
ATOM 683 O O . LEU A 1 89 ? -20.115 -3.975 19.780 1.00 90.25 89 LEU A O 1
ATOM 687 N N . LYS A 1 90 ? -18.772 -5.206 21.093 1.00 89.88 90 LYS A N 1
ATOM 688 C CA . LYS A 1 90 ? -19.818 -6.096 21.583 1.00 89.88 90 LYS A CA 1
ATOM 689 C C . LYS A 1 90 ? -20.732 -5.319 22.534 1.00 89.88 90 LYS A C 1
ATOM 691 O O . LYS A 1 90 ? -20.277 -4.394 23.207 1.00 89.88 90 LYS A O 1
ATOM 696 N N . GLY A 1 91 ? -22.002 -5.709 22.644 1.00 85.31 91 GLY A N 1
ATOM 697 C CA . GLY A 1 91 ? -22.967 -5.010 23.509 1.00 85.31 91 GLY A CA 1
ATOM 698 C C . GLY A 1 91 ? -22.550 -4.957 24.988 1.00 85.31 91 GLY A C 1
ATOM 699 O O . GLY A 1 91 ? -22.768 -3.957 25.677 1.00 85.31 91 GLY A O 1
ATOM 700 N N . ASP A 1 92 ? -21.863 -5.993 25.474 1.00 88.69 92 ASP A N 1
ATOM 701 C CA . ASP A 1 92 ? -21.299 -6.023 26.829 1.00 88.69 92 ASP A CA 1
ATOM 702 C C . ASP A 1 92 ? -20.041 -5.143 26.988 1.00 88.69 92 ASP A C 1
ATOM 704 O O . ASP A 1 92 ? -19.726 -4.735 28.103 1.00 88.69 92 ASP A O 1
ATOM 708 N N . GLY A 1 93 ? -19.403 -4.721 25.893 1.00 87.19 93 GLY A N 1
ATOM 709 C CA . GLY A 1 93 ? -18.205 -3.882 25.887 1.00 87.19 93 GLY A CA 1
ATOM 710 C C . GLY A 1 93 ? -16.905 -4.612 26.233 1.00 87.19 93 GLY A C 1
ATOM 711 O O . GLY A 1 93 ? -15.892 -3.946 26.442 1.00 87.19 93 GLY A O 1
ATOM 712 N N . THR A 1 94 ? -16.926 -5.944 26.311 1.00 91.88 94 THR A N 1
ATOM 713 C CA . THR A 1 94 ? -15.771 -6.771 26.712 1.00 91.88 94 THR A CA 1
ATOM 714 C C . THR A 1 94 ? -14.857 -7.135 25.543 1.00 91.88 94 THR A C 1
ATOM 716 O O . THR A 1 94 ? -13.686 -7.461 25.736 1.00 91.88 94 THR A O 1
ATOM 719 N N . ALA A 1 95 ? -15.375 -7.063 24.316 1.00 91.19 95 ALA A N 1
ATOM 720 C CA . ALA A 1 95 ? -14.632 -7.359 23.101 1.00 91.19 95 ALA A CA 1
ATOM 721 C C . ALA A 1 95 ? -15.010 -6.405 21.967 1.00 91.19 95 ALA A C 1
ATOM 723 O O . ALA A 1 95 ? -16.128 -5.882 21.918 1.00 91.19 95 ALA A O 1
ATOM 724 N N . ALA A 1 96 ? -14.087 -6.227 21.027 1.00 92.06 96 ALA A N 1
ATOM 725 C CA . ALA A 1 96 ? -14.320 -5.520 19.778 1.00 92.06 96 ALA A CA 1
ATOM 726 C C . ALA A 1 96 ? -13.901 -6.381 18.588 1.00 92.06 96 ALA A C 1
ATOM 728 O O . ALA A 1 96 ? -12.915 -7.116 18.652 1.00 92.06 96 ALA A O 1
ATOM 729 N N . MET A 1 97 ? -14.643 -6.248 17.494 1.00 92.12 97 MET A N 1
ATOM 730 C CA . MET A 1 97 ? -14.261 -6.784 16.198 1.00 92.12 97 MET A CA 1
ATOM 731 C C . MET A 1 97 ? -13.071 -5.983 15.676 1.00 92.12 97 MET A C 1
ATOM 733 O O . MET A 1 97 ? -13.165 -4.763 15.507 1.00 92.12 97 MET A O 1
ATOM 737 N N . ALA A 1 98 ? -11.947 -6.658 15.484 1.00 89.38 98 ALA A N 1
ATOM 738 C CA . ALA A 1 98 ? -10.700 -6.083 15.024 1.00 89.38 98 ALA A CA 1
ATOM 739 C C . ALA A 1 98 ? -10.547 -6.287 13.517 1.00 89.38 98 ALA A C 1
ATOM 741 O O . ALA A 1 98 ? -10.729 -7.394 13.011 1.00 89.38 98 ALA A O 1
ATOM 742 N N . LEU A 1 99 ? -10.173 -5.216 12.823 1.00 85.75 99 LEU A N 1
ATOM 743 C CA . LEU A 1 99 ? -9.767 -5.258 11.426 1.00 85.75 99 LEU A CA 1
ATOM 744 C C . LEU A 1 99 ? -8.263 -5.043 11.322 1.00 85.75 99 LEU A C 1
ATOM 746 O O . LEU A 1 99 ? -7.731 -4.078 11.887 1.00 85.75 99 LEU A O 1
ATOM 750 N N . ALA A 1 100 ? -7.616 -5.928 10.573 1.00 87.25 100 ALA A N 1
ATOM 751 C CA . ALA A 1 100 ? -6.217 -5.814 10.213 1.00 87.25 100 ALA A CA 1
ATOM 752 C C . ALA A 1 100 ? -6.022 -4.694 9.176 1.00 87.25 100 ALA A C 1
ATOM 754 O O . ALA A 1 100 ? -6.835 -4.516 8.267 1.00 87.25 100 ALA A O 1
ATOM 755 N N . TYR A 1 101 ? -4.954 -3.915 9.318 1.00 83.94 101 TYR A N 1
ATOM 756 C CA . TYR A 1 101 ? -4.524 -2.933 8.328 1.00 83.94 101 TYR A CA 1
ATOM 757 C C . TYR A 1 101 ? -3.006 -2.741 8.383 1.00 83.94 101 TYR A C 1
ATOM 759 O O . TYR A 1 101 ? -2.368 -3.082 9.374 1.00 83.94 101 TYR A O 1
ATOM 767 N N . ILE A 1 102 ? -2.444 -2.149 7.332 1.00 85.94 102 ILE A N 1
ATOM 768 C CA . ILE A 1 102 ? -1.064 -1.647 7.300 1.00 85.94 102 ILE A CA 1
ATOM 769 C C . ILE A 1 102 ? -1.068 -0.129 7.113 1.00 85.94 102 ILE A C 1
ATOM 771 O O . ILE A 1 102 ? -2.033 0.443 6.573 1.00 85.94 102 ILE A O 1
ATOM 775 N N . ASP A 1 103 ? -0.022 0.539 7.588 1.00 87.06 103 ASP A N 1
ATOM 776 C CA . ASP A 1 103 ? 0.182 1.965 7.365 1.00 87.06 103 ASP A CA 1
ATOM 777 C C . ASP A 1 103 ? 1.016 2.234 6.095 1.00 87.06 103 ASP A C 1
ATOM 779 O O . ASP A 1 103 ? 1.478 1.321 5.410 1.00 87.06 103 ASP A O 1
ATOM 783 N N . ALA A 1 104 ? 1.147 3.505 5.705 1.00 87.69 104 ALA A N 1
ATOM 784 C CA . ALA A 1 104 ? 1.909 3.861 4.506 1.00 87.69 104 ALA A CA 1
ATOM 785 C C . ALA A 1 104 ? 3.413 3.554 4.650 1.00 87.69 104 ALA A C 1
ATOM 787 O O . ALA A 1 104 ? 4.083 3.298 3.657 1.00 87.69 104 ALA A O 1
ATOM 788 N N . ARG A 1 105 ? 3.955 3.555 5.872 1.00 87.06 105 ARG A N 1
ATOM 789 C CA . ARG A 1 105 ? 5.372 3.278 6.144 1.00 87.06 105 ARG A CA 1
ATOM 790 C C . ARG A 1 105 ? 5.671 1.794 6.039 1.00 87.06 105 ARG A C 1
ATOM 792 O O . ARG A 1 105 ? 6.758 1.455 5.590 1.00 87.06 105 ARG A O 1
ATOM 799 N N . ASP A 1 106 ? 4.720 0.929 6.387 1.00 87.88 106 ASP A N 1
ATOM 800 C CA 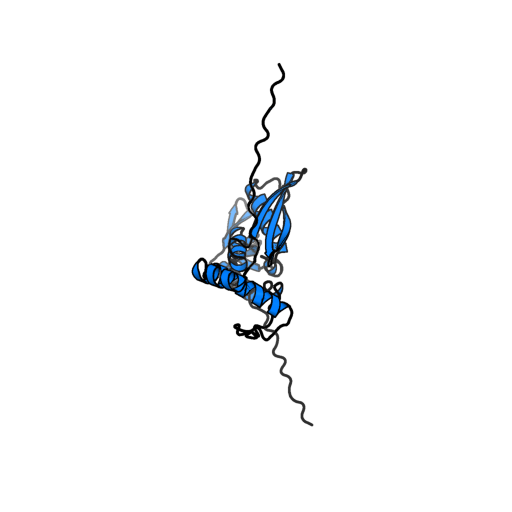. ASP A 1 106 ? 4.807 -0.503 6.091 1.00 87.88 106 ASP A CA 1
ATOM 801 C C . ASP A 1 106 ? 4.934 -0.749 4.591 1.00 87.88 106 ASP A C 1
ATOM 803 O O . ASP A 1 106 ? 5.817 -1.482 4.156 1.00 87.88 106 ASP A O 1
ATOM 807 N N . VAL A 1 107 ? 4.102 -0.072 3.795 1.00 89.69 107 VAL A N 1
ATOM 808 C CA . VAL A 1 107 ? 4.159 -0.167 2.333 1.00 89.69 107 VAL A CA 1
ATOM 809 C C . VAL A 1 107 ? 5.492 0.352 1.790 1.00 89.69 107 VAL A C 1
ATOM 811 O O . VAL A 1 107 ? 6.109 -0.334 0.982 1.00 89.69 107 VAL A O 1
ATOM 814 N N . MET A 1 108 ? 5.959 1.523 2.241 1.00 90.06 108 MET A N 1
ATOM 815 C CA . MET A 1 108 ? 7.250 2.083 1.811 1.00 90.06 108 MET A CA 1
ATOM 816 C C . MET A 1 108 ? 8.411 1.146 2.149 1.00 90.06 108 MET A C 1
ATOM 818 O O . MET A 1 108 ? 9.192 0.807 1.270 1.00 90.06 108 MET A O 1
ATOM 822 N N . ARG A 1 109 ? 8.468 0.645 3.390 1.00 88.19 109 ARG A N 1
ATOM 823 C CA . ARG A 1 109 ? 9.493 -0.315 3.819 1.00 88.19 109 ARG A CA 1
ATOM 824 C C . ARG A 1 109 ? 9.469 -1.568 2.955 1.00 88.19 109 ARG A C 1
ATOM 826 O O . ARG A 1 109 ? 10.519 -2.045 2.549 1.00 88.19 109 ARG A O 1
ATOM 833 N N . ARG A 1 110 ? 8.278 -2.085 2.642 1.00 86.25 110 ARG A N 1
ATOM 834 C CA . ARG A 1 110 ? 8.137 -3.271 1.798 1.00 86.25 110 ARG A CA 1
ATOM 835 C C . ARG A 1 110 ? 8.646 -3.029 0.378 1.00 86.25 110 ARG A C 1
ATOM 837 O O . ARG A 1 110 ? 9.287 -3.908 -0.189 1.00 86.25 110 ARG A O 1
ATOM 844 N N . LEU A 1 111 ? 8.357 -1.863 -0.195 1.00 89.12 111 LEU A N 1
ATOM 845 C CA . LEU A 1 111 ? 8.866 -1.479 -1.510 1.00 89.12 111 LEU A CA 1
ATOM 846 C C . LEU A 1 111 ? 10.391 -1.310 -1.485 1.00 89.12 111 LEU A C 1
ATOM 848 O O . LEU A 1 111 ? 11.058 -1.838 -2.368 1.00 89.12 111 LEU A O 1
ATOM 852 N N . ASP A 1 112 ? 10.948 -0.689 -0.444 1.00 89.75 112 ASP A N 1
ATOM 853 C CA . ASP A 1 112 ? 12.399 -0.567 -0.258 1.00 89.75 112 ASP A CA 1
ATOM 854 C C . ASP A 1 112 ? 13.081 -1.935 -0.093 1.00 89.75 112 ASP A C 1
ATOM 856 O O . ASP A 1 112 ? 14.128 -2.179 -0.685 1.00 89.75 112 ASP A O 1
ATOM 860 N N . GLU A 1 113 ? 12.488 -2.849 0.680 1.00 84.88 113 GLU A N 1
ATOM 861 C CA . GLU A 1 113 ? 13.016 -4.201 0.907 1.00 84.88 113 GLU A CA 1
ATOM 862 C C . GLU A 1 113 ? 13.044 -5.049 -0.370 1.00 84.88 113 GLU A C 1
ATOM 864 O O . GLU A 1 113 ? 13.963 -5.844 -0.558 1.00 84.88 113 GLU A O 1
ATOM 869 N N . VAL A 1 114 ? 12.027 -4.919 -1.228 1.00 84.88 114 VAL A N 1
ATOM 870 C CA . VAL A 1 114 ? 11.873 -5.754 -2.431 1.00 84.88 114 VAL A CA 1
ATOM 871 C C . VAL A 1 114 ? 12.561 -5.138 -3.643 1.00 84.88 114 VAL A C 1
ATOM 873 O O . VAL A 1 114 ? 13.193 -5.849 -4.420 1.00 84.88 114 VAL A O 1
ATOM 876 N N . CYS A 1 115 ? 12.408 -3.831 -3.836 1.00 87.25 115 CYS A N 1
ATOM 877 C CA . CYS A 1 115 ? 12.857 -3.134 -5.037 1.00 87.25 115 CYS A CA 1
ATOM 878 C C . CYS A 1 115 ? 14.166 -2.367 -4.823 1.00 87.25 115 CYS A C 1
ATOM 880 O O . CYS A 1 115 ? 14.808 -2.003 -5.803 1.00 87.25 115 CYS A O 1
ATOM 882 N N . GLY A 1 116 ? 14.567 -2.116 -3.574 1.00 88.81 116 GLY A N 1
ATOM 883 C CA . GLY A 1 116 ? 15.580 -1.115 -3.254 1.00 88.81 116 GLY A CA 1
ATOM 884 C C . GLY A 1 116 ? 15.021 0.313 -3.348 1.00 88.81 116 GLY A C 1
ATOM 885 O O . GLY A 1 116 ? 14.022 0.546 -4.035 1.00 88.81 116 GLY A O 1
ATOM 886 N N . PRO A 1 117 ? 15.662 1.296 -2.690 1.00 89.31 117 PRO A N 1
ATOM 887 C CA . PRO A 1 117 ? 15.182 2.682 -2.656 1.00 89.31 117 PRO A CA 1
ATOM 888 C C . PRO A 1 117 ? 15.197 3.384 -4.028 1.00 89.31 117 PRO A C 1
ATOM 890 O O . PRO A 1 117 ? 14.559 4.419 -4.191 1.00 89.31 117 PRO A O 1
ATOM 893 N N . ASP A 1 118 ? 15.926 2.856 -5.015 1.00 91.25 118 ASP A N 1
ATOM 894 C CA . ASP A 1 118 ? 15.980 3.351 -6.398 1.00 91.25 118 ASP A CA 1
ATOM 895 C C . ASP A 1 118 ? 15.127 2.526 -7.382 1.00 91.25 118 ASP A C 1
ATOM 897 O O . ASP A 1 118 ? 14.952 2.919 -8.540 1.00 91.25 118 ASP A O 1
ATOM 901 N N . GLY A 1 119 ? 14.585 1.386 -6.941 1.00 91.94 119 GLY A N 1
ATOM 902 C CA . GLY A 1 119 ? 13.799 0.474 -7.772 1.00 91.94 119 GLY A CA 1
ATOM 903 C C . GLY A 1 119 ? 12.299 0.759 -7.795 1.00 91.94 119 GLY A C 1
ATOM 904 O O . GLY A 1 119 ? 11.564 0.072 -8.510 1.00 91.94 119 GLY A O 1
ATOM 905 N N . TRP A 1 120 ? 11.824 1.760 -7.052 1.00 95.88 120 TRP A N 1
ATOM 906 C CA . TRP A 1 120 ? 10.432 2.200 -7.086 1.00 95.88 120 TRP A CA 1
ATOM 907 C C . TRP A 1 120 ? 10.307 3.726 -6.982 1.00 95.88 120 TRP A C 1
ATOM 909 O O . TRP A 1 120 ? 11.226 4.424 -6.569 1.00 95.88 120 TRP A O 1
ATOM 919 N N . SER A 1 121 ? 9.165 4.256 -7.411 1.00 95.06 121 SER A N 1
ATOM 920 C CA . SER A 1 121 ? 8.791 5.662 -7.230 1.00 95.06 121 SER A CA 1
ATOM 921 C C . SER A 1 121 ? 7.277 5.813 -7.151 1.00 95.06 121 SER A C 1
ATOM 923 O O . SER A 1 121 ? 6.532 4.976 -7.671 1.00 95.06 121 SER A O 1
ATOM 925 N N . ASP A 1 122 ? 6.808 6.893 -6.535 1.00 95.75 122 ASP A N 1
ATOM 926 C CA . ASP A 1 122 ? 5.404 7.276 -6.518 1.00 95.75 122 ASP A CA 1
ATOM 927 C C . ASP A 1 122 ? 5.170 8.693 -7.058 1.00 95.75 122 ASP A C 1
ATOM 929 O O . ASP A 1 122 ? 6.043 9.559 -7.062 1.00 95.75 122 ASP A O 1
ATOM 933 N N . SER A 1 123 ? 3.967 8.922 -7.580 1.00 93.88 123 SER A N 1
ATOM 934 C CA . SER A 1 123 ? 3.513 10.229 -8.058 1.00 93.88 123 SER A CA 1
ATOM 935 C C . SER A 1 123 ? 2.030 10.413 -7.771 1.00 93.88 123 SER A C 1
ATOM 937 O O . SER A 1 123 ? 1.270 9.442 -7.737 1.00 93.88 123 SER A O 1
ATOM 939 N N . TYR A 1 124 ? 1.613 11.664 -7.582 1.00 90.69 124 TYR A N 1
ATOM 940 C CA . TYR A 1 124 ? 0.234 12.009 -7.254 1.00 90.69 124 TYR A CA 1
ATOM 941 C C . TYR A 1 124 ? -0.353 12.931 -8.312 1.00 90.69 124 TYR A C 1
ATOM 943 O O . TYR A 1 124 ? 0.315 13.829 -8.824 1.00 90.69 124 TYR A O 1
ATOM 951 N N . THR A 1 125 ? -1.613 12.706 -8.659 1.00 88.38 125 THR A N 1
ATOM 952 C CA . THR A 1 125 ? -2.350 13.552 -9.596 1.00 88.38 125 THR A CA 1
ATOM 953 C C . THR A 1 125 ? -3.768 13.728 -9.096 1.00 88.38 125 THR A C 1
ATOM 955 O O . THR A 1 125 ? -4.434 12.760 -8.740 1.00 88.38 125 THR A O 1
ATOM 958 N N . GLU A 1 126 ? -4.245 14.964 -9.095 1.00 86.75 126 GLU A N 1
ATOM 959 C CA . GLU A 1 126 ? -5.634 15.267 -8.789 1.00 86.75 126 GLU A CA 1
ATOM 960 C C . GLU A 1 126 ? -6.459 15.262 -10.080 1.00 86.75 126 GLU A C 1
ATOM 962 O O . GLU A 1 126 ? -6.076 15.835 -11.102 1.00 86.75 126 GLU A O 1
ATOM 967 N N . THR A 1 127 ? -7.592 14.568 -10.066 1.00 82.12 127 THR A N 1
ATOM 968 C CA . THR A 1 127 ? -8.535 14.589 -11.189 1.00 82.12 127 THR A CA 1
ATOM 969 C C . THR A 1 127 ? -9.321 15.898 -11.198 1.00 82.12 127 THR A C 1
ATOM 971 O O . THR A 1 127 ? -9.546 16.503 -10.157 1.00 82.12 127 THR A O 1
ATOM 974 N N . ALA A 1 128 ? -9.888 16.272 -12.349 1.00 78.56 128 ALA A N 1
ATOM 975 C CA . ALA A 1 128 ? -10.772 17.441 -12.470 1.00 78.56 128 ALA A CA 1
ATOM 976 C C . ALA A 1 128 ? -12.020 17.414 -11.551 1.00 78.56 128 ALA A C 1
ATOM 978 O O . ALA A 1 128 ? -12.765 18.387 -11.502 1.00 78.56 128 ALA A O 1
ATOM 979 N N . LYS A 1 129 ? -12.280 16.295 -10.860 1.00 78.56 129 LYS A N 1
ATOM 980 C CA . LYS A 1 129 ? -13.379 16.108 -9.903 1.00 78.56 129 LYS A CA 1
ATOM 981 C C . LYS A 1 129 ? -12.893 16.023 -8.444 1.00 78.56 129 LYS A C 1
ATOM 983 O O . LYS A 1 129 ? -13.593 15.416 -7.643 1.00 78.56 129 LYS A O 1
ATOM 988 N N . GLY A 1 130 ? -11.690 16.511 -8.128 1.00 75.56 130 GLY A N 1
ATOM 989 C CA . GLY A 1 130 ? -11.140 16.548 -6.761 1.00 75.56 130 GLY A CA 1
ATOM 990 C C . GLY A 1 130 ? -10.553 15.230 -6.245 1.00 75.56 130 GLY A C 1
ATOM 991 O O . GLY A 1 130 ? -9.994 15.166 -5.160 1.00 75.56 130 GLY A O 1
ATOM 992 N N . ARG A 1 131 ? -10.637 14.134 -7.012 1.00 79.94 131 ARG A N 1
ATOM 993 C CA . ARG A 1 131 ? -10.094 12.840 -6.558 1.00 79.94 131 ARG A CA 1
ATOM 994 C C . ARG A 1 131 ? -8.582 12.805 -6.664 1.00 79.94 131 ARG A C 1
ATOM 996 O O . ARG A 1 131 ? -8.053 13.056 -7.747 1.00 79.94 131 ARG A O 1
ATOM 1003 N N . LEU A 1 132 ? -7.925 12.363 -5.600 1.00 86.06 132 LEU A N 1
ATOM 1004 C CA . LEU A 1 132 ? -6.490 12.141 -5.582 1.00 86.06 132 LEU A CA 1
ATOM 1005 C C . LEU A 1 132 ? -6.149 10.731 -6.078 1.00 86.06 132 LEU A C 1
ATOM 1007 O O . LEU A 1 132 ? -6.599 9.734 -5.510 1.00 86.06 132 LEU A O 1
ATOM 1011 N N . LEU A 1 133 ? -5.327 10.651 -7.121 1.00 88.88 133 LEU A N 1
ATOM 1012 C CA . LEU A 1 133 ? -4.742 9.419 -7.639 1.00 88.88 133 LEU A CA 1
ATOM 1013 C C . LEU A 1 133 ? -3.283 9.320 -7.203 1.00 88.88 133 LEU A C 1
ATOM 1015 O O . LEU A 1 133 ? -2.531 10.282 -7.338 1.00 88.88 133 LEU A O 1
ATOM 1019 N N . CYS A 1 134 ? -2.879 8.146 -6.738 1.00 94.12 134 CYS A N 1
ATOM 1020 C CA . CYS A 1 134 ? -1.490 7.778 -6.523 1.00 94.12 134 CYS A CA 1
ATOM 1021 C C . CYS A 1 134 ? -1.081 6.738 -7.565 1.00 94.12 134 CYS A C 1
ATOM 1023 O O . CYS A 1 134 ? -1.786 5.750 -7.775 1.00 94.12 134 CYS A O 1
ATOM 1025 N N . THR A 1 135 ? 0.071 6.941 -8.192 1.00 95.25 135 THR A N 1
ATOM 1026 C CA . THR A 1 135 ? 0.686 6.005 -9.129 1.00 95.25 135 THR A CA 1
ATOM 1027 C C . THR A 1 135 ? 2.007 5.525 -8.564 1.00 95.25 135 THR A C 1
ATOM 1029 O O . THR A 1 135 ? 2.910 6.332 -8.382 1.00 95.25 135 THR A O 1
ATOM 1032 N N . ILE A 1 136 ? 2.132 4.215 -8.353 1.00 96.50 136 ILE A N 1
ATOM 1033 C CA . ILE A 1 136 ? 3.385 3.564 -7.961 1.00 96.50 136 ILE A CA 1
ATOM 1034 C C . ILE A 1 136 ? 3.996 2.917 -9.198 1.00 96.50 136 ILE A C 1
ATOM 1036 O O . ILE A 1 136 ? 3.337 2.117 -9.874 1.00 96.50 136 ILE A O 1
ATOM 1040 N N . SER A 1 137 ? 5.254 3.248 -9.464 1.00 94.88 137 SER A N 1
ATOM 1041 C CA . SER A 1 137 ? 6.058 2.689 -10.544 1.00 94.88 137 SER A CA 1
ATOM 1042 C C . SER A 1 137 ? 7.180 1.839 -9.969 1.00 94.88 137 SER A C 1
ATOM 1044 O O . SER A 1 137 ? 7.892 2.293 -9.081 1.00 94.88 137 SER A O 1
ATOM 1046 N N . ILE A 1 138 ? 7.348 0.624 -10.483 1.00 93.75 138 ILE A N 1
ATOM 1047 C CA . ILE A 1 138 ? 8.422 -0.295 -10.092 1.00 93.75 138 ILE A CA 1
ATOM 1048 C C . ILE A 1 138 ? 9.271 -0.599 -11.322 1.00 93.75 138 ILE A C 1
ATOM 1050 O O . ILE A 1 138 ? 8.742 -0.799 -12.423 1.00 93.75 138 ILE A O 1
ATOM 1054 N N . LYS A 1 139 ? 10.589 -0.613 -11.132 1.00 90.56 139 LYS A N 1
ATOM 1055 C CA . LYS A 1 139 ? 11.554 -0.963 -12.167 1.00 90.56 139 LYS A CA 1
ATOM 1056 C C . LYS A 1 139 ? 11.636 -2.486 -12.301 1.00 90.56 139 LYS A C 1
ATOM 1058 O O . LYS A 1 139 ? 12.004 -3.188 -11.364 1.00 90.56 139 LYS A O 1
ATOM 1063 N N . CYS A 1 140 ? 11.292 -3.000 -13.475 1.00 82.69 140 CYS A N 1
ATOM 1064 C CA . CYS A 1 140 ? 11.360 -4.416 -13.823 1.00 82.69 140 CYS A CA 1
ATOM 1065 C C . CYS A 1 140 ? 12.356 -4.590 -14.977 1.00 82.69 140 CYS A C 1
ATOM 1067 O O . CYS A 1 140 ? 12.028 -4.331 -16.137 1.00 82.69 140 CYS A O 1
ATOM 1069 N N . GLY A 1 141 ? 13.588 -4.999 -14.658 1.00 83.81 141 GLY A N 1
ATOM 1070 C CA . GLY A 1 141 ? 14.702 -4.976 -15.612 1.00 83.81 141 GLY A CA 1
ATOM 1071 C C . GLY A 1 141 ? 15.028 -3.541 -16.043 1.00 83.81 141 GLY A C 1
ATOM 1072 O O . GLY A 1 141 ? 15.269 -2.676 -15.202 1.00 83.81 141 GLY A O 1
ATOM 1073 N N . ASP A 1 142 ? 14.980 -3.278 -17.349 1.00 82.94 142 ASP A N 1
ATOM 1074 C CA . ASP A 1 142 ? 15.235 -1.946 -17.921 1.00 82.94 142 ASP A CA 1
ATOM 1075 C C . ASP A 1 142 ? 13.968 -1.087 -18.088 1.00 82.94 142 ASP A C 1
ATOM 1077 O O . ASP A 1 142 ? 14.047 0.061 -18.527 1.00 82.94 142 ASP A O 1
ATOM 1081 N N . ALA A 1 143 ? 12.791 -1.617 -17.743 1.00 84.81 143 ALA A N 1
ATOM 1082 C CA . ALA A 1 143 ? 11.511 -0.942 -17.936 1.00 84.81 143 ALA A CA 1
ATOM 1083 C C . ALA A 1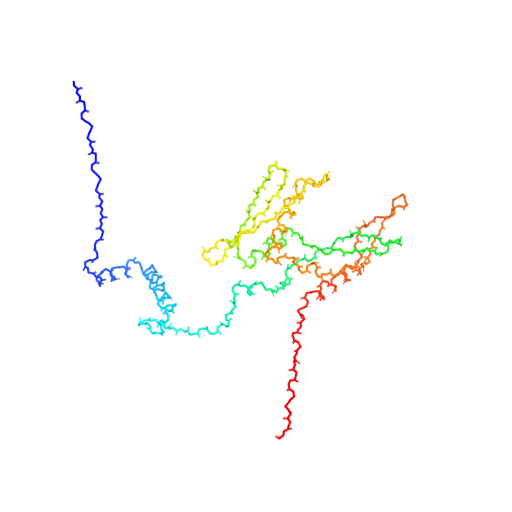 143 ? 10.875 -0.514 -16.608 1.00 84.81 143 ALA A C 1
ATOM 1085 O O . ALA A 1 143 ? 10.958 -1.217 -15.604 1.00 84.81 143 ALA A O 1
ATOM 1086 N N . TRP A 1 144 ? 10.168 0.615 -16.624 1.00 90.81 144 TRP A N 1
ATOM 1087 C CA . TRP A 1 144 ? 9.292 1.031 -15.530 1.00 90.81 144 TRP A CA 1
ATOM 1088 C C . TRP A 1 144 ? 7.859 0.602 -15.824 1.00 90.81 144 TRP A C 1
ATOM 1090 O O . TRP A 1 144 ? 7.324 0.894 -16.893 1.00 90.81 144 TRP A O 1
ATOM 1100 N N . ILE A 1 145 ? 7.230 -0.074 -14.866 1.00 92.31 145 ILE A N 1
ATOM 1101 C CA . ILE A 1 145 ? 5.818 -0.450 -14.934 1.00 92.31 145 ILE A CA 1
ATOM 1102 C C . ILE A 1 145 ? 5.080 0.329 -13.850 1.00 92.31 145 ILE A C 1
ATOM 1104 O O . ILE A 1 145 ? 5.488 0.302 -12.693 1.00 92.31 145 ILE A O 1
ATOM 1108 N N . SER A 1 146 ? 3.984 0.996 -14.212 1.00 93.31 146 SER A N 1
ATOM 1109 C CA . SER A 1 146 ? 3.223 1.874 -13.315 1.00 93.31 146 SER A CA 1
ATOM 1110 C C . SER A 1 146 ? 1.807 1.355 -13.082 1.00 93.31 146 SER A C 1
ATOM 1112 O O . SER A 1 146 ? 1.130 0.917 -14.014 1.00 93.31 146 SER A O 1
ATOM 1114 N N . LYS A 1 147 ? 1.326 1.434 -11.838 1.00 90.00 147 LYS A N 1
ATOM 1115 C CA . LYS A 1 147 ? -0.065 1.130 -11.468 1.00 90.00 147 LYS A CA 1
ATOM 1116 C C . LYS A 1 147 ? -0.614 2.245 -10.591 1.00 90.00 147 LYS A C 1
ATOM 1118 O O . LYS A 1 147 ? 0.057 2.686 -9.664 1.00 90.00 147 LYS A O 1
ATOM 1123 N N . SER A 1 148 ? -1.839 2.676 -10.881 1.00 90.56 148 SER A N 1
ATOM 1124 C CA . SER A 1 148 ? -2.472 3.823 -10.223 1.00 90.56 148 SER A CA 1
ATOM 1125 C C . SER A 1 148 ? -3.796 3.449 -9.569 1.00 90.56 148 SER A C 1
ATOM 1127 O O . SER A 1 148 ? -4.553 2.679 -10.158 1.00 90.56 148 SER A O 1
ATOM 1129 N N . ASP A 1 149 ? -4.090 3.971 -8.380 1.00 90.12 149 ASP A N 1
ATOM 1130 C CA . ASP A 1 149 ? -5.408 3.936 -7.722 1.00 90.12 149 ASP A CA 1
ATOM 1131 C C . ASP A 1 149 ? -5.657 5.264 -6.996 1.00 90.12 149 ASP A C 1
ATOM 1133 O O . ASP A 1 149 ? -4.746 6.073 -6.855 1.00 90.12 149 ASP A O 1
ATOM 1137 N N . GLY A 1 150 ? -6.883 5.513 -6.549 1.00 84.75 150 GLY A N 1
ATOM 1138 C CA . GLY A 1 150 ? -7.238 6.779 -5.924 1.00 84.75 150 GLY A CA 1
ATOM 1139 C C . GLY A 1 150 ? -8.112 6.635 -4.699 1.00 84.75 150 GLY A C 1
ATOM 1140 O O . GLY A 1 150 ? -8.811 5.637 -4.527 1.00 84.75 150 GLY A O 1
ATOM 1141 N N . ALA A 1 151 ? -8.096 7.684 -3.888 1.00 77.44 151 ALA A N 1
ATOM 1142 C CA . ALA A 1 151 ? -9.032 7.897 -2.797 1.00 77.44 151 ALA A CA 1
ATOM 1143 C C . ALA A 1 151 ? -10.049 8.975 -3.211 1.00 77.44 151 ALA A C 1
ATOM 1145 O O . ALA A 1 151 ? -9.736 9.887 -3.980 1.00 77.44 151 ALA A O 1
ATOM 1146 N N . GLY A 1 152 ? -11.296 8.828 -2.764 1.00 64.38 152 GLY A N 1
ATOM 1147 C CA . GLY A 1 152 ? -12.343 9.830 -2.981 1.00 64.38 152 GLY A CA 1
ATOM 1148 C C . GLY A 1 152 ? -12.445 10.800 -1.808 1.00 64.38 152 GLY A C 1
ATOM 1149 O O . GLY A 1 152 ? -11.982 10.479 -0.714 1.00 64.38 152 GLY A O 1
ATOM 1150 N N . ASP A 1 153 ? -13.105 11.937 -2.028 1.00 54.38 153 ASP A N 1
ATOM 1151 C CA . ASP A 1 153 ? -13.468 12.868 -0.960 1.00 54.38 153 ASP A CA 1
ATOM 1152 C C . ASP A 1 153 ? -14.401 12.173 0.035 1.00 54.38 153 ASP A C 1
ATOM 1154 O O . ASP A 1 153 ? -15.580 11.933 -0.232 1.00 54.38 153 ASP A O 1
ATOM 1158 N N . THR A 1 154 ? -13.863 11.803 1.191 1.00 48.06 154 THR A N 1
ATOM 1159 C CA . THR A 1 154 ? -14.678 11.541 2.373 1.00 48.06 154 THR A CA 1
ATOM 1160 C C . THR A 1 154 ? -14.778 12.845 3.145 1.00 48.06 154 THR A C 1
ATOM 1162 O O . THR A 1 154 ? -13.778 13.294 3.697 1.00 48.06 154 THR A O 1
ATOM 1165 N N . ASP A 1 155 ? -15.987 13.409 3.189 1.00 44.31 155 ASP A N 1
ATOM 1166 C CA . ASP A 1 155 ? -16.399 14.706 3.764 1.00 44.31 155 ASP A CA 1
ATOM 1167 C C . ASP A 1 155 ? -16.005 14.986 5.240 1.00 44.31 155 ASP A C 1
ATOM 1169 O O . ASP A 1 155 ? -16.539 15.899 5.864 1.00 44.31 155 ASP A O 1
ATOM 1173 N N . VAL A 1 156 ? -15.111 14.211 5.864 1.00 44.44 156 VAL A N 1
ATOM 1174 C CA . VAL A 1 156 ? -14.818 14.313 7.307 1.00 44.44 156 VAL A CA 1
ATOM 1175 C C . VAL A 1 156 ? -13.337 14.122 7.684 1.00 44.44 156 VAL A C 1
ATOM 1177 O O . VAL A 1 156 ? -12.961 14.444 8.806 1.00 44.44 156 VAL A O 1
ATOM 1180 N N . GLU A 1 157 ? -12.444 13.681 6.795 1.00 45.12 157 GLU A N 1
ATOM 1181 C CA . GLU A 1 157 ? -11.043 13.396 7.164 1.00 45.12 157 GLU A CA 1
ATOM 1182 C C . GLU A 1 157 ? -10.088 14.157 6.240 1.00 45.12 157 GLU A C 1
ATOM 1184 O O . GLU A 1 157 ? -10.037 13.900 5.041 1.00 45.12 157 GLU A O 1
ATOM 1189 N N . GLY A 1 158 ? -9.374 15.140 6.801 1.00 48.38 158 GLY A N 1
ATOM 1190 C CA . GLY A 1 158 ? -8.571 16.111 6.054 1.00 48.38 158 GLY A CA 1
ATOM 1191 C C . GLY A 1 158 ? -7.580 15.484 5.071 1.00 48.38 158 GLY A C 1
ATOM 1192 O O . GLY A 1 158 ? -7.113 14.369 5.284 1.00 48.38 158 GLY A O 1
ATOM 1193 N N . GLU A 1 159 ? -7.220 16.242 4.030 1.00 50.81 159 GLU A N 1
ATOM 1194 C CA . GLU A 1 159 ? -6.335 15.912 2.887 1.00 50.81 159 GLU A CA 1
ATOM 1195 C C . GLU A 1 159 ? -5.185 14.918 3.165 1.00 50.81 159 GLU A C 1
ATOM 1197 O O . GLU A 1 159 ? -4.805 14.124 2.304 1.00 50.81 159 GLU A O 1
ATOM 1202 N N . LYS A 1 160 ? -4.649 14.907 4.391 1.00 58.16 160 LYS A N 1
ATOM 1203 C CA . LYS A 1 160 ? -3.623 13.970 4.876 1.00 58.16 160 LYS A CA 1
ATOM 1204 C C . LYS A 1 160 ? -4.047 12.491 4.817 1.00 58.16 160 LYS A C 1
ATOM 1206 O O . LYS A 1 160 ? -3.188 11.625 4.636 1.00 58.16 160 LYS A O 1
ATOM 1211 N N . GLY A 1 161 ? -5.340 12.190 4.956 1.00 70.62 161 GLY A N 1
ATOM 1212 C CA . GLY A 1 161 ? -5.885 10.833 4.865 1.00 70.62 161 GLY A CA 1
ATOM 1213 C C . GLY A 1 161 ? -5.951 10.313 3.428 1.00 70.62 161 GLY A C 1
ATOM 1214 O O . GLY A 1 161 ? -5.573 9.169 3.174 1.00 70.62 161 GLY A O 1
ATOM 1215 N N . ALA A 1 162 ? -6.344 11.170 2.482 1.00 77.56 162 ALA A N 1
ATOM 1216 C CA . ALA A 1 162 ? -6.545 10.801 1.082 1.00 77.56 162 ALA A CA 1
ATOM 1217 C C . ALA A 1 162 ? -5.241 10.381 0.382 1.00 77.56 162 ALA A C 1
ATOM 1219 O O . ALA A 1 162 ? -5.234 9.396 -0.353 1.00 77.56 162 ALA A O 1
ATOM 1220 N N . ILE A 1 163 ? -4.121 11.065 0.660 1.00 83.69 163 ILE A N 1
ATOM 1221 C CA . ILE A 1 163 ? -2.792 10.719 0.114 1.00 83.69 163 ILE A CA 1
ATOM 1222 C C . ILE A 1 163 ? -2.373 9.316 0.558 1.00 83.69 163 ILE A C 1
ATOM 1224 O O . ILE A 1 163 ? -2.024 8.468 -0.264 1.00 83.69 163 ILE A O 1
ATOM 1228 N N . SER A 1 164 ? -2.457 9.056 1.864 1.00 84.69 164 SER A N 1
ATOM 1229 C CA . SER A 1 164 ? -2.060 7.768 2.437 1.00 84.69 164 SER A CA 1
ATOM 1230 C C . SER A 1 164 ? -2.975 6.632 1.974 1.00 84.69 164 SER A C 1
ATOM 1232 O O . SER A 1 164 ? -2.510 5.514 1.758 1.00 84.69 164 SER A O 1
ATOM 1234 N N . ASP A 1 165 ? -4.275 6.894 1.825 1.00 85.25 165 ASP A N 1
ATOM 1235 C CA . ASP A 1 165 ? -5.226 5.902 1.325 1.00 85.25 165 ASP A CA 1
ATOM 1236 C C . ASP A 1 165 ? -4.982 5.585 -0.157 1.00 85.25 165 ASP A C 1
ATOM 1238 O O . ASP A 1 165 ? -4.835 4.415 -0.510 1.00 85.25 165 ASP A O 1
ATOM 1242 N N . ALA A 1 166 ? -4.817 6.603 -1.009 1.00 90.12 166 ALA A N 1
ATOM 1243 C CA . ALA A 1 166 ? -4.499 6.421 -2.425 1.00 90.12 166 ALA A CA 1
ATOM 1244 C C . ALA A 1 166 ? -3.201 5.618 -2.619 1.00 90.12 166 ALA A C 1
ATOM 1246 O O . ALA A 1 166 ? -3.176 4.676 -3.414 1.00 90.12 166 ALA A O 1
ATOM 1247 N N . PHE A 1 167 ? -2.152 5.923 -1.846 1.00 92.75 167 PHE A N 1
ATOM 1248 C CA . PHE A 1 167 ? -0.884 5.190 -1.880 1.00 92.75 167 PHE A CA 1
ATOM 1249 C C . PHE A 1 167 ? -1.049 3.713 -1.504 1.00 92.75 167 PHE A C 1
ATOM 1251 O O . PHE A 1 167 ? -0.661 2.823 -2.266 1.00 92.75 167 PHE A O 1
ATOM 1258 N N . LYS A 1 168 ? -1.708 3.421 -0.374 1.00 90.62 168 LYS A N 1
ATOM 1259 C CA . LYS A 1 168 ? -1.954 2.033 0.050 1.00 90.62 168 LYS A CA 1
ATOM 1260 C C . LYS A 1 168 ? -2.795 1.265 -0.971 1.00 90.62 168 LYS A C 1
ATOM 1262 O O . LYS A 1 168 ? -2.517 0.100 -1.243 1.00 90.62 168 LYS A O 1
ATOM 1267 N N . ARG A 1 169 ? -3.791 1.909 -1.581 1.00 89.94 169 ARG A N 1
ATOM 1268 C CA . ARG A 1 169 ? -4.640 1.301 -2.619 1.00 89.94 169 ARG A CA 1
ATOM 1269 C C . ARG A 1 169 ? -3.871 1.016 -3.908 1.00 89.94 169 ARG A C 1
ATOM 1271 O O . ARG A 1 169 ? -4.050 -0.050 -4.498 1.00 89.94 169 ARG A O 1
ATOM 1278 N N . ALA A 1 170 ? -2.979 1.914 -4.324 1.00 92.44 170 ALA A N 1
ATOM 1279 C CA . ALA A 1 170 ? -2.082 1.668 -5.450 1.00 92.44 170 ALA A CA 1
ATOM 1280 C C . ALA A 1 170 ? -1.146 0.477 -5.163 1.00 92.44 170 ALA A C 1
ATOM 1282 O O . ALA A 1 170 ? -0.959 -0.385 -6.026 1.00 92.44 170 ALA A O 1
ATOM 1283 N N . ALA A 1 171 ? -0.646 0.356 -3.929 1.00 90.94 171 ALA A N 1
ATOM 1284 C CA . ALA A 1 171 ? 0.229 -0.739 -3.509 1.00 90.94 171 ALA A CA 1
ATOM 1285 C C . ALA A 1 171 ? -0.463 -2.116 -3.519 1.00 90.94 171 ALA A C 1
ATOM 1287 O O . ALA A 1 171 ? 0.156 -3.117 -3.889 1.00 90.94 171 ALA A O 1
ATOM 1288 N N . VAL A 1 172 ? -1.774 -2.180 -3.252 1.00 89.38 172 VAL A N 1
ATOM 1289 C CA . VAL A 1 172 ? -2.565 -3.420 -3.400 1.00 89.38 172 VAL A CA 1
ATOM 1290 C C . VAL A 1 172 ? -2.488 -3.969 -4.830 1.00 89.38 172 VAL A C 1
ATOM 1292 O O . VAL A 1 172 ? -2.458 -5.187 -5.036 1.00 89.38 172 VAL A O 1
ATOM 1295 N N . LYS A 1 173 ? -2.372 -3.117 -5.857 1.00 86.75 173 LYS A N 1
ATOM 1296 C CA . LYS A 1 173 ? -2.209 -3.572 -7.253 1.00 86.75 173 LYS A CA 1
ATOM 1297 C C . LYS A 1 173 ? -0.860 -4.254 -7.506 1.00 86.75 173 LYS A C 1
ATOM 1299 O O . LYS A 1 173 ? -0.748 -5.035 -8.456 1.00 86.75 173 LYS A O 1
ATOM 1304 N N . TRP A 1 174 ? 0.124 -4.003 -6.648 1.00 85.94 174 TRP A N 1
ATOM 1305 C CA . TRP A 1 174 ? 1.436 -4.651 -6.619 1.00 85.94 174 TRP A CA 1
ATOM 1306 C C . TRP A 1 174 ? 1.501 -5.877 -5.702 1.00 85.94 174 TRP A C 1
ATOM 1308 O O . TRP A 1 174 ? 2.523 -6.544 -5.671 1.00 85.94 174 TRP A O 1
ATOM 1318 N N . GLY A 1 175 ? 0.410 -6.216 -5.010 1.00 84.38 175 GLY A N 1
ATOM 1319 C CA . GLY A 1 175 ? 0.352 -7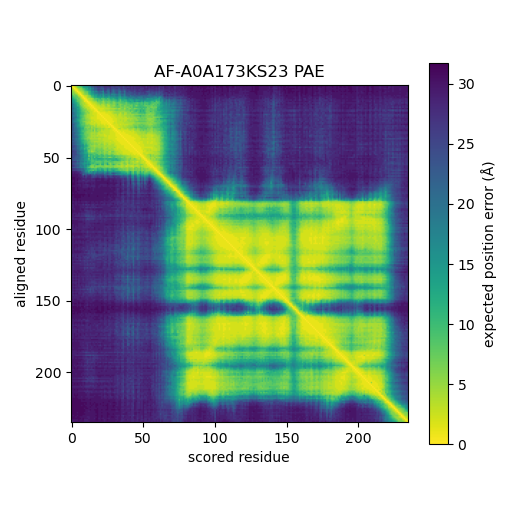.374 -4.113 1.00 84.38 175 GLY A CA 1
ATOM 1320 C C . GLY A 1 175 ? 0.577 -7.033 -2.640 1.00 84.38 175 GLY A C 1
ATOM 1321 O O . GLY A 1 175 ? 0.315 -7.873 -1.782 1.00 84.38 175 GLY A O 1
ATOM 1322 N N . VAL A 1 176 ? 0.979 -5.798 -2.328 1.00 86.44 176 VAL A N 1
ATOM 1323 C CA . VAL A 1 176 ? 1.218 -5.352 -0.950 1.00 86.44 176 VAL A CA 1
ATOM 1324 C C . VAL A 1 176 ? -0.107 -5.276 -0.187 1.00 86.44 176 VAL A C 1
ATOM 1326 O O . VAL A 1 176 ? -1.064 -4.657 -0.647 1.00 86.44 176 VAL A O 1
ATOM 1329 N N . GLY A 1 177 ? -0.181 -5.935 0.972 1.00 81.44 177 GLY A N 1
ATOM 1330 C CA . GLY A 1 177 ? -1.369 -5.930 1.831 1.00 81.44 177 GLY A CA 1
ATOM 1331 C C . GLY A 1 177 ? -2.577 -6.721 1.310 1.00 81.44 177 GLY A C 1
ATOM 1332 O O . GLY A 1 177 ? -3.639 -6.637 1.920 1.00 81.44 177 GLY A O 1
ATOM 1333 N N . ARG A 1 178 ? -2.462 -7.503 0.221 1.00 82.44 178 ARG A N 1
ATOM 1334 C CA . ARG A 1 178 ? -3.585 -8.330 -0.281 1.00 82.44 178 ARG A CA 1
ATOM 1335 C C . ARG A 1 178 ? -4.044 -9.387 0.719 1.00 82.44 178 ARG A C 1
ATOM 1337 O O . ARG A 1 178 ? -5.242 -9.560 0.891 1.00 82.44 178 ARG A O 1
ATOM 1344 N N . TYR A 1 179 ? -3.102 -10.014 1.417 1.00 77.69 179 TYR A N 1
ATOM 1345 C CA . TYR A 1 179 ? -3.386 -11.045 2.419 1.00 77.69 179 TYR A CA 1
ATOM 1346 C C . TYR A 1 179 ? -4.257 -10.531 3.577 1.00 77.69 179 TYR A C 1
ATOM 1348 O O . TYR A 1 179 ? -4.926 -11.321 4.228 1.00 77.69 179 TYR A O 1
ATOM 1356 N N . LEU A 1 180 ? -4.295 -9.214 3.828 1.00 78.25 180 LEU A N 1
ATOM 1357 C CA . LEU A 1 180 ? -5.158 -8.626 4.858 1.00 78.25 180 LEU A CA 1
ATOM 1358 C C . LEU A 1 180 ? -6.647 -8.809 4.534 1.00 78.25 180 LEU A C 1
ATOM 1360 O O . LEU A 1 180 ? -7.461 -8.812 5.451 1.00 78.25 180 LEU A O 1
ATOM 1364 N N . TYR A 1 181 ? -7.005 -8.951 3.253 1.00 74.12 181 TYR A N 1
ATOM 1365 C CA . TYR A 1 181 ? -8.382 -9.226 2.831 1.00 74.12 181 TYR A CA 1
ATOM 1366 C C . TYR A 1 181 ? -8.790 -10.682 3.055 1.00 74.12 181 TYR A C 1
ATOM 1368 O O . TYR A 1 181 ? -9.980 -10.956 3.177 1.00 74.12 181 TYR A O 1
ATOM 1376 N N . ASP A 1 182 ? -7.814 -11.586 3.142 1.00 74.94 182 ASP A N 1
ATOM 1377 C CA . ASP A 1 182 ? -8.035 -13.002 3.438 1.00 74.94 182 ASP A CA 1
ATOM 1378 C C . ASP A 1 182 ? -8.055 -13.271 4.955 1.00 74.94 182 ASP A C 1
ATOM 1380 O O . ASP A 1 182 ? -8.326 -14.387 5.393 1.00 74.94 182 ASP A O 1
ATOM 1384 N N . MET A 1 183 ? -7.768 -12.255 5.778 1.00 75.88 183 MET A N 1
ATOM 1385 C CA . MET A 1 183 ? -7.848 -12.361 7.231 1.00 75.88 183 MET A CA 1
ATOM 1386 C C . MET A 1 183 ? -9.295 -12.220 7.699 1.00 75.88 183 MET A C 1
ATOM 1388 O O . MET A 1 183 ? -9.934 -11.186 7.494 1.00 75.88 183 MET A O 1
ATOM 1392 N N . ASP A 1 184 ? -9.781 -13.232 8.414 1.00 76.62 184 ASP A N 1
ATOM 1393 C CA . ASP A 1 184 ? -11.075 -13.155 9.080 1.00 76.62 184 ASP A CA 1
ATOM 1394 C C . ASP A 1 184 ? -11.112 -12.002 10.094 1.00 76.62 184 ASP A C 1
ATOM 1396 O O . ASP A 1 184 ? -10.129 -11.689 10.773 1.00 76.62 184 ASP A O 1
ATOM 1400 N N . ALA A 1 185 ? -12.284 -11.377 10.231 1.00 78.81 185 ALA A N 1
ATOM 1401 C CA . ALA A 1 185 ? -12.527 -10.414 11.295 1.00 78.81 185 ALA A CA 1
ATOM 1402 C C . ALA A 1 185 ? -12.575 -11.143 12.644 1.00 78.81 185 ALA A C 1
ATOM 1404 O O . ALA A 1 185 ? -13.332 -12.099 12.826 1.00 78.81 185 ALA A O 1
ATOM 1405 N N . ILE A 1 186 ? -11.789 -10.675 13.615 1.00 87.19 186 ILE A N 1
ATOM 1406 C CA . ILE A 1 186 ? -11.606 -11.388 14.885 1.00 87.19 186 ILE A CA 1
ATOM 1407 C C . ILE A 1 186 ? -12.110 -10.550 16.035 1.00 87.19 186 ILE A C 1
ATOM 1409 O O . ILE A 1 186 ? -11.820 -9.362 16.153 1.00 87.19 186 ILE A O 1
ATOM 1413 N N . TRP A 1 187 ? -12.853 -11.194 16.924 1.00 91.06 187 TRP A N 1
ATOM 1414 C CA . TRP A 1 187 ? -13.252 -10.599 18.185 1.00 91.06 187 TRP A CA 1
ATOM 1415 C C . TRP A 1 187 ? -12.113 -10.723 19.187 1.00 91.06 187 TRP A C 1
ATOM 1417 O O . TRP A 1 187 ? -11.779 -11.826 19.619 1.00 91.06 187 TRP A O 1
ATOM 1427 N N . ALA A 1 188 ? -11.538 -9.586 19.567 1.00 91.56 188 ALA A N 1
ATOM 1428 C CA . ALA A 1 188 ? -10.483 -9.520 20.565 1.00 91.56 188 ALA A CA 1
ATOM 1429 C C . ALA A 1 188 ? -10.948 -8.770 21.814 1.00 91.56 188 ALA A C 1
ATOM 1431 O O . ALA A 1 188 ? -11.768 -7.851 21.751 1.00 91.56 188 ALA A O 1
ATOM 1432 N N . GLU A 1 189 ? -10.421 -9.178 22.964 1.00 94.00 189 GLU A N 1
ATOM 1433 C CA . GLU A 1 189 ? -10.748 -8.576 24.254 1.00 94.00 189 GLU A CA 1
ATOM 1434 C C . GLU A 1 189 ? -10.261 -7.117 24.328 1.00 94.00 189 GLU A C 1
ATOM 1436 O O . GLU A 1 189 ? -9.114 -6.792 23.998 1.00 94.00 189 GLU A O 1
ATOM 1441 N N . CYS A 1 190 ? -11.135 -6.213 24.765 1.00 92.19 190 CYS A N 1
ATOM 1442 C CA . CYS A 1 190 ? -10.832 -4.789 24.839 1.00 92.19 190 CYS A CA 1
ATOM 1443 C C . CYS A 1 190 ? -11.413 -4.142 26.092 1.00 92.19 190 CYS A C 1
ATOM 1445 O O . CYS A 1 190 ? -12.422 -4.582 26.636 1.00 92.19 190 CYS A O 1
ATOM 1447 N N . GLU A 1 191 ? -10.815 -3.026 26.494 1.00 90.94 191 GLU A N 1
ATOM 1448 C CA . GLU A 1 191 ? -11.437 -2.107 27.437 1.00 90.94 191 GLU A CA 1
ATOM 1449 C C . GLU A 1 191 ? -12.334 -1.131 26.671 1.00 90.94 191 GLU A C 1
ATOM 1451 O O . GLU A 1 191 ? -11.900 -0.482 25.711 1.00 90.94 191 GLU A O 1
ATOM 1456 N N . SER A 1 192 ? -13.577 -0.994 27.127 1.00 90.75 192 SER A N 1
ATOM 1457 C CA . SER A 1 192 ? -14.499 0.046 26.674 1.00 90.75 192 SER A CA 1
ATOM 1458 C C . SER A 1 192 ? -14.777 1.050 27.792 1.00 90.75 192 SER A C 1
ATOM 1460 O O . SER A 1 192 ? -14.619 0.756 28.976 1.00 90.75 192 SER A O 1
ATOM 1462 N N . ALA A 1 193 ? -15.152 2.266 27.410 1.00 88.00 193 ALA A N 1
ATOM 1463 C CA . ALA A 1 193 ? -15.674 3.273 28.323 1.00 88.00 193 ALA A CA 1
ATOM 1464 C C . ALA A 1 193 ? -17.120 3.588 27.972 1.00 88.00 193 ALA A C 1
ATOM 1466 O O . ALA A 1 193 ? -17.467 3.676 26.795 1.00 88.00 193 ALA A O 1
ATOM 1467 N N . ASP A 1 194 ? -17.935 3.807 28.995 1.00 88.62 194 ASP A N 1
ATOM 1468 C CA . ASP A 1 194 ? -19.278 4.338 28.828 1.00 88.62 194 ASP A CA 1
ATOM 1469 C C . ASP A 1 194 ? -19.234 5.870 28.847 1.00 88.62 194 ASP A C 1
ATOM 1471 O O . ASP A 1 194 ? -18.607 6.484 29.715 1.00 88.62 194 ASP A O 1
ATOM 1475 N N . ARG A 1 195 ? -19.879 6.493 27.863 1.00 83.31 195 ARG A N 1
ATOM 1476 C CA . ARG A 1 195 ? -20.240 7.908 27.896 1.00 83.31 195 ARG A CA 1
ATOM 1477 C C . ARG A 1 195 ? -21.701 8.034 27.489 1.00 83.31 195 ARG A C 1
ATOM 1479 O O . ARG A 1 195 ? -22.048 7.779 26.334 1.00 83.31 195 ARG A O 1
ATOM 1486 N N . ASN A 1 196 ? -22.533 8.483 28.425 1.00 82.12 196 ASN A N 1
ATOM 1487 C CA . ASN A 1 196 ? -23.968 8.718 28.238 1.00 82.12 196 ASN A CA 1
ATOM 1488 C C . ASN A 1 196 ? -24.732 7.483 27.721 1.00 82.12 196 ASN A C 1
ATOM 1490 O O . ASN A 1 196 ? -25.572 7.603 26.831 1.00 82.12 196 ASN A O 1
ATOM 1494 N N . GLY A 1 197 ? -24.416 6.287 28.231 1.00 80.06 197 GLY A N 1
ATOM 1495 C CA . GLY A 1 197 ? -25.064 5.032 27.836 1.00 80.06 197 GLY A CA 1
ATOM 1496 C C . GLY A 1 197 ? -24.597 4.481 26.486 1.00 80.06 197 GLY A C 1
ATOM 1497 O O . GLY A 1 197 ? -25.100 3.454 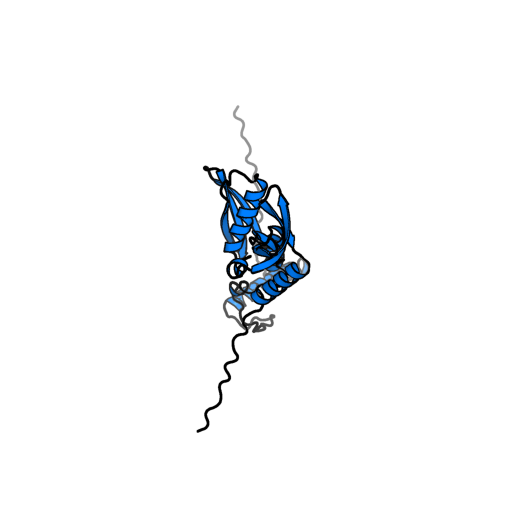26.029 1.00 80.06 197 GLY A O 1
ATOM 1498 N N . LYS A 1 198 ? -23.632 5.142 25.830 1.00 82.25 198 LYS A N 1
ATOM 1499 C CA . LYS A 1 198 ? -22.922 4.618 24.659 1.00 82.25 198 LYS A CA 1
ATOM 1500 C C . LYS A 1 198 ? -21.530 4.158 25.067 1.00 82.25 198 LYS A C 1
ATOM 1502 O O . LYS A 1 198 ? -20.773 4.904 25.684 1.00 82.25 198 LYS A O 1
ATOM 1507 N N . LYS A 1 199 ? -21.172 2.943 24.656 1.00 86.75 199 LYS A N 1
ATOM 1508 C CA . LYS A 1 199 ? -19.835 2.383 24.865 1.00 86.75 199 LYS A CA 1
ATOM 1509 C C . LYS A 1 199 ? -18.908 2.744 23.708 1.00 86.75 199 LYS A C 1
ATOM 1511 O O . LYS A 1 199 ? -19.290 2.634 22.546 1.00 86.75 199 LYS A O 1
ATOM 1516 N N . TYR A 1 200 ? -17.679 3.122 24.039 1.00 86.69 200 TYR A N 1
ATOM 1517 C CA . TYR A 1 200 ? -16.619 3.471 23.096 1.00 86.69 200 TYR A CA 1
ATOM 1518 C C . TYR A 1 200 ? -15.373 2.647 23.394 1.00 86.69 200 TYR A C 1
ATOM 1520 O O . TYR A 1 200 ? -15.039 2.408 24.556 1.00 86.69 200 TYR A O 1
ATOM 1528 N N . TRP A 1 201 ? -14.689 2.194 22.345 1.00 91.31 201 TRP A N 1
ATOM 1529 C CA . TRP A 1 201 ? -13.458 1.426 22.498 1.00 91.31 201 TRP A CA 1
ATOM 1530 C C . TRP A 1 201 ? -12.355 2.335 23.053 1.00 91.31 201 TRP A C 1
ATOM 1532 O O . TRP A 1 201 ? -12.232 3.482 22.624 1.00 91.31 201 TRP A O 1
ATOM 1542 N N . ARG A 1 202 ? -11.558 1.839 24.009 1.00 90.56 202 ARG A N 1
ATOM 1543 C CA . ARG A 1 202 ? -10.389 2.563 24.538 1.00 90.56 202 ARG A CA 1
ATOM 1544 C C . ARG A 1 202 ? -9.070 1.967 24.082 1.00 90.56 202 ARG A C 1
ATOM 1546 O O . ARG A 1 202 ? -8.205 2.700 23.619 1.00 90.56 202 ARG A O 1
ATOM 1553 N N . LYS A 1 203 ? -8.883 0.670 24.323 1.00 89.25 203 LYS A N 1
ATOM 1554 C CA . LYS A 1 203 ? -7.646 -0.055 24.012 1.00 89.25 203 LYS A CA 1
ATOM 1555 C C . LYS A 1 203 ? -7.878 -1.562 24.040 1.00 89.25 203 LYS A C 1
ATOM 1557 O O . LYS A 1 203 ? -8.801 -2.049 24.693 1.00 89.25 203 LYS A O 1
ATOM 1562 N N . TRP A 1 204 ? -6.997 -2.301 23.380 1.00 88.94 204 TRP A N 1
ATOM 1563 C CA . TRP A 1 204 ? -6.902 -3.754 23.517 1.00 88.94 204 TRP A CA 1
ATOM 1564 C C . TRP A 1 204 ? -6.310 -4.128 24.882 1.00 88.94 204 TRP A C 1
ATOM 1566 O O . TRP A 1 204 ? -5.391 -3.457 25.360 1.00 88.94 204 TRP A O 1
ATOM 1576 N N . THR A 1 205 ? -6.814 -5.194 25.513 1.00 91.62 205 THR A N 1
ATOM 1577 C CA . THR A 1 205 ? -6.170 -5.757 26.715 1.00 91.62 205 THR A CA 1
ATOM 1578 C C . THR A 1 205 ? -4.917 -6.547 26.313 1.00 91.62 205 THR A C 1
ATOM 1580 O O . THR A 1 205 ? -4.766 -6.895 25.138 1.00 91.62 205 THR A O 1
ATOM 1583 N N . PRO A 1 206 ? -4.006 -6.896 27.244 1.00 88.75 206 PRO A N 1
ATOM 1584 C CA . PRO A 1 206 ? -2.888 -7.793 26.933 1.00 88.75 206 PRO A CA 1
ATOM 1585 C C . PRO A 1 206 ? -3.343 -9.127 26.324 1.00 88.75 206 PRO A C 1
ATOM 1587 O O . PRO A 1 206 ? -2.702 -9.644 25.410 1.00 88.75 206 PRO A O 1
ATOM 1590 N N . ARG A 1 207 ? -4.489 -9.650 26.780 1.00 88.75 207 ARG A N 1
ATOM 1591 C CA . ARG A 1 207 ? -5.103 -10.860 26.229 1.00 88.75 207 ARG A CA 1
ATOM 1592 C C . ARG A 1 207 ? -5.669 -10.625 24.832 1.00 88.75 207 ARG A C 1
ATOM 1594 O O . ARG A 1 207 ? -5.424 -11.444 23.952 1.00 88.75 207 ARG A O 1
ATOM 1601 N N . GLY A 1 208 ? -6.337 -9.494 24.608 1.00 87.56 208 GLY A N 1
ATOM 1602 C CA . GLY A 1 208 ? -6.772 -9.068 23.278 1.00 87.56 208 GLY A CA 1
ATOM 1603 C C . GLY A 1 208 ? -5.610 -8.977 22.292 1.00 87.56 208 GLY A C 1
ATOM 1604 O O . GLY A 1 208 ? -5.657 -9.566 21.220 1.00 87.56 208 GLY A O 1
ATOM 1605 N N . LEU A 1 209 ? -4.508 -8.334 22.680 1.00 84.25 209 LEU A N 1
ATOM 1606 C CA . LEU A 1 209 ? -3.302 -8.255 21.850 1.00 84.25 209 LEU A CA 1
ATOM 1607 C C . LEU A 1 209 ? -2.700 -9.634 21.550 1.00 84.25 209 LEU A C 1
ATOM 1609 O O . LEU A 1 209 ? -2.225 -9.855 20.440 1.00 84.25 209 LEU A O 1
ATOM 1613 N N . ALA A 1 210 ? -2.723 -10.570 22.502 1.00 84.94 210 ALA A N 1
ATOM 1614 C CA . ALA A 1 210 ? -2.275 -11.942 22.263 1.00 84.94 210 ALA A CA 1
ATOM 1615 C C . ALA A 1 210 ? -3.178 -12.682 21.259 1.00 84.94 210 ALA A C 1
ATOM 1617 O O . ALA A 1 210 ? -2.662 -13.366 20.377 1.00 84.94 210 ALA A O 1
ATOM 1618 N N . GLN A 1 211 ? -4.502 -12.496 21.340 1.00 86.62 211 GLN A N 1
ATOM 1619 C CA . GLN A 1 211 ? -5.462 -13.041 20.369 1.00 86.62 211 GLN A CA 1
ATOM 1620 C C . GLN A 1 211 ? -5.184 -12.510 18.956 1.00 86.62 211 GLN A C 1
ATOM 1622 O O . GLN A 1 211 ? -5.099 -13.288 18.009 1.00 86.62 211 GLN A O 1
ATOM 1627 N N . LEU A 1 212 ? -4.954 -11.200 18.829 1.00 84.50 212 LEU A N 1
ATOM 1628 C CA . LEU A 1 212 ? -4.635 -10.547 17.556 1.00 84.50 212 LEU A CA 1
ATOM 1629 C C . LEU A 1 212 ? -3.284 -11.002 16.981 1.00 84.50 212 LEU A C 1
ATOM 1631 O O . LEU A 1 212 ? -3.156 -11.219 15.780 1.00 84.50 212 LEU A O 1
ATOM 1635 N N . LYS A 1 213 ? -2.268 -11.211 17.826 1.00 82.25 213 LYS A N 1
ATOM 1636 C CA . LYS A 1 213 ? -0.975 -11.760 17.384 1.00 82.25 213 LYS A CA 1
ATOM 1637 C C . LYS A 1 213 ? -1.089 -13.208 16.907 1.00 82.25 213 LYS A C 1
ATOM 1639 O O . LYS A 1 213 ? -0.513 -13.546 15.877 1.00 82.25 213 LYS A O 1
ATOM 1644 N N . GLY A 1 214 ? -1.831 -14.050 17.628 1.00 79.88 214 GLY A N 1
ATOM 1645 C CA . GLY A 1 214 ? -2.065 -15.441 17.223 1.00 79.88 214 GLY A CA 1
ATOM 1646 C C . GLY A 1 214 ? -2.810 -15.538 15.890 1.00 79.88 214 GLY A C 1
ATOM 1647 O O . GLY A 1 214 ? -2.485 -16.375 15.047 1.00 79.88 214 GLY A O 1
ATOM 1648 N N . ALA A 1 215 ? -3.751 -14.624 15.672 1.00 77.31 215 ALA A N 1
ATOM 1649 C CA . ALA A 1 215 ? -4.458 -14.480 14.413 1.00 77.31 215 ALA A CA 1
ATOM 1650 C C . ALA A 1 215 ? -3.554 -14.085 13.244 1.00 77.31 215 ALA A C 1
ATOM 1652 O O . ALA A 1 215 ? -3.577 -14.744 12.207 1.00 77.31 215 ALA A O 1
ATOM 1653 N N . ALA A 1 216 ? -2.731 -13.045 13.428 1.00 71.62 216 ALA A N 1
ATOM 1654 C CA . ALA A 1 216 ? -1.751 -12.641 12.425 1.00 71.62 216 ALA A CA 1
ATOM 1655 C C . ALA A 1 216 ? -0.819 -13.811 12.080 1.00 71.62 216 ALA A C 1
ATOM 1657 O O . ALA A 1 216 ? -0.663 -14.136 10.913 1.00 71.62 216 ALA A O 1
ATOM 1658 N N . GLY A 1 217 ? -0.281 -14.517 13.081 1.00 64.81 217 GLY A N 1
ATOM 1659 C CA . GLY A 1 217 ? 0.607 -15.663 12.853 1.00 64.81 217 GLY A CA 1
ATOM 1660 C C . GLY A 1 217 ? -0.042 -16.829 12.096 1.00 64.81 217 GLY A C 1
ATOM 1661 O O . GLY A 1 217 ? 0.636 -17.503 11.325 1.00 64.81 217 GLY A O 1
ATOM 1662 N N . SER A 1 218 ? -1.348 -17.049 12.272 1.00 59.38 218 SER A N 1
ATOM 1663 C CA . SER A 1 218 ? -2.084 -18.123 11.586 1.00 59.38 218 SER A CA 1
ATOM 1664 C C . SER A 1 218 ? -2.415 -17.778 10.131 1.00 59.38 218 SER A C 1
ATOM 1666 O O . SER A 1 218 ? -2.396 -18.665 9.285 1.00 59.38 218 SER A O 1
ATOM 1668 N N . ALA A 1 219 ? -2.667 -16.500 9.827 1.00 54.66 219 ALA A N 1
ATOM 1669 C CA . ALA A 1 219 ? -2.868 -16.016 8.457 1.00 54.66 219 ALA A CA 1
ATOM 1670 C C . ALA A 1 219 ? -1.555 -15.926 7.650 1.00 54.66 219 ALA A C 1
ATOM 1672 O O . ALA A 1 219 ? -1.569 -15.908 6.424 1.00 54.66 219 ALA A O 1
ATOM 1673 N N . VAL A 1 220 ? -0.420 -15.861 8.352 1.00 51.00 220 VAL A N 1
ATOM 1674 C CA . VAL A 1 220 ? 0.930 -15.681 7.798 1.00 51.00 220 VAL A CA 1
ATOM 1675 C C . VAL A 1 220 ? 1.651 -17.002 7.511 1.00 51.00 220 VAL A C 1
ATOM 1677 O O . VAL A 1 220 ? 2.595 -17.038 6.720 1.00 51.00 220 VAL A O 1
ATOM 1680 N N . ALA A 1 221 ? 1.223 -18.109 8.119 1.00 39.28 221 ALA A N 1
ATOM 1681 C CA . ALA A 1 221 ? 1.845 -19.404 7.880 1.00 39.28 221 ALA A CA 1
ATOM 1682 C C . ALA A 1 221 ? 1.531 -19.893 6.451 1.00 39.28 221 ALA A C 1
ATOM 1684 O O . ALA A 1 221 ? 0.355 -20.049 6.113 1.00 39.28 221 ALA A O 1
ATOM 1685 N N . PRO A 1 222 ? 2.540 -20.184 5.604 1.00 38.44 222 PRO A N 1
ATOM 1686 C CA . PRO A 1 222 ? 2.274 -20.798 4.315 1.00 38.44 222 PRO A CA 1
ATOM 1687 C C . PRO A 1 222 ? 1.628 -22.160 4.565 1.00 38.44 222 PRO A C 1
ATOM 1689 O O . PRO A 1 222 ? 2.180 -23.001 5.284 1.00 38.44 222 PRO A O 1
ATOM 1692 N N . SER A 1 223 ? 0.457 -22.390 3.968 1.00 34.88 223 SER A N 1
ATOM 1693 C CA . SER A 1 223 ? -0.117 -23.726 3.864 1.00 34.88 223 SER A CA 1
ATOM 1694 C C . SER A 1 223 ? 0.935 -24.620 3.211 1.00 34.88 223 SER A C 1
ATOM 1696 O O . SER A 1 223 ? 1.203 -24.496 2.015 1.00 34.88 223 SER A O 1
ATOM 1698 N N . SER A 1 224 ? 1.595 -25.469 4.001 1.00 30.50 224 SER A N 1
ATOM 1699 C CA . SER A 1 224 ? 2.590 -26.397 3.472 1.00 30.50 224 SER A CA 1
ATOM 1700 C C . SER A 1 224 ? 1.916 -27.251 2.395 1.00 30.50 224 SER A C 1
ATOM 1702 O O . SER A 1 224 ? 0.868 -27.837 2.686 1.00 30.50 224 SER A O 1
ATOM 1704 N N . PRO A 1 225 ? 2.458 -27.338 1.167 1.00 37.03 225 PRO A N 1
ATOM 1705 C CA . PRO A 1 225 ? 1.906 -28.238 0.171 1.00 37.03 225 PRO A CA 1
ATOM 1706 C C . PRO A 1 225 ? 1.997 -29.654 0.736 1.00 37.03 225 PRO A C 1
ATOM 1708 O O . PRO A 1 225 ? 3.074 -30.130 1.108 1.00 37.03 225 PRO A O 1
ATOM 1711 N N . GLY A 1 226 ? 0.835 -30.289 0.887 1.00 33.56 226 GLY A N 1
ATOM 1712 C CA . GLY A 1 226 ? 0.711 -31.619 1.457 1.00 33.56 226 GLY A CA 1
ATOM 1713 C C . GLY A 1 226 ? 1.664 -32.575 0.753 1.00 33.56 226 GLY A C 1
ATOM 1714 O O . GLY A 1 226 ? 1.577 -32.779 -0.455 1.00 33.56 226 GLY A O 1
ATOM 1715 N N . ARG A 1 227 ? 2.582 -33.164 1.521 1.00 32.19 227 ARG A N 1
ATOM 1716 C CA . ARG A 1 227 ? 3.432 -34.271 1.088 1.00 32.19 227 ARG A CA 1
ATOM 1717 C C . ARG A 1 227 ? 2.512 -35.428 0.699 1.00 32.19 227 ARG A C 1
ATOM 1719 O O . ARG A 1 227 ? 2.096 -36.199 1.557 1.00 32.19 227 ARG A O 1
ATOM 1726 N N . THR A 1 228 ? 2.165 -35.537 -0.581 1.00 35.25 228 THR A N 1
ATOM 1727 C CA . THR A 1 228 ? 1.487 -36.720 -1.108 1.00 35.25 228 THR A CA 1
ATOM 1728 C C . THR A 1 228 ? 2.491 -37.865 -1.048 1.00 35.25 228 THR A C 1
ATOM 1730 O O . THR A 1 228 ? 3.419 -37.948 -1.850 1.00 35.25 228 THR A O 1
ATOM 1733 N N . SER A 1 229 ? 2.357 -38.720 -0.038 1.00 35.78 229 SER A N 1
ATOM 1734 C CA . SER A 1 229 ? 3.067 -39.989 0.040 1.00 35.78 229 SER A CA 1
ATOM 1735 C C . SER A 1 229 ? 2.545 -40.903 -1.069 1.00 35.78 229 SER A C 1
ATOM 1737 O O . SER A 1 229 ? 1.545 -41.602 -0.917 1.00 35.78 229 SER A O 1
ATOM 1739 N N . LEU A 1 230 ? 3.227 -40.896 -2.213 1.00 36.94 230 LEU A N 1
ATOM 1740 C CA . LEU A 1 230 ? 3.103 -41.971 -3.189 1.00 36.94 230 LEU A CA 1
ATOM 1741 C C . LEU A 1 230 ? 3.654 -43.245 -2.541 1.00 36.94 230 LEU A C 1
ATOM 1743 O O . LEU A 1 230 ? 4.858 -43.410 -2.359 1.00 36.94 230 LEU A O 1
ATOM 1747 N N . SER A 1 231 ? 2.739 -44.119 -2.137 1.00 40.28 231 SER A N 1
ATOM 1748 C CA . SER A 1 231 ? 3.037 -45.493 -1.753 1.00 40.28 231 SER A CA 1
ATOM 1749 C C . SER A 1 231 ? 3.356 -46.295 -3.021 1.00 40.28 231 SER A C 1
ATOM 1751 O O . SER A 1 231 ? 2.601 -46.209 -3.994 1.00 40.28 231 SER A O 1
ATOM 1753 N N . PRO A 1 232 ? 4.448 -47.079 -3.058 1.00 44.28 232 PRO A N 1
ATOM 1754 C CA . PRO A 1 232 ? 4.696 -47.970 -4.178 1.00 44.28 232 PRO A CA 1
ATOM 1755 C C . PRO A 1 232 ? 3.708 -49.138 -4.090 1.00 44.28 232 PRO A C 1
ATOM 1757 O O . PRO A 1 232 ? 3.706 -49.897 -3.121 1.00 44.28 232 PRO A O 1
ATOM 1760 N N . ARG A 1 233 ? 2.841 -49.270 -5.098 1.00 39.69 233 ARG A N 1
ATOM 1761 C CA . ARG A 1 233 ? 2.070 -50.499 -5.304 1.00 39.69 233 ARG A CA 1
ATOM 1762 C C . ARG A 1 233 ? 3.041 -51.604 -5.706 1.00 39.69 233 ARG A C 1
ATOM 1764 O O . ARG A 1 233 ? 3.725 -51.485 -6.716 1.00 39.69 233 ARG A O 1
ATOM 1771 N N . SER A 1 234 ? 3.075 -52.659 -4.906 1.00 46.03 234 SER A N 1
ATOM 1772 C CA . SER A 1 234 ? 3.672 -53.939 -5.256 1.00 46.03 234 SER A CA 1
ATOM 1773 C C . SER A 1 234 ? 2.870 -54.617 -6.368 1.00 46.03 234 SER A C 1
ATOM 1775 O O . SER A 1 234 ? 1.643 -54.727 -6.292 1.00 46.03 234 SER A O 1
ATOM 1777 N N . SER A 1 235 ? 3.568 -55.096 -7.391 1.00 47.03 235 SER A N 1
ATOM 1778 C CA . SER A 1 235 ? 3.179 -56.213 -8.258 1.00 47.03 235 SER A CA 1
ATOM 1779 C C . SER A 1 235 ? 4.454 -56.891 -8.730 1.00 47.03 235 SER A C 1
ATOM 1781 O O . SER A 1 235 ? 5.398 -56.143 -9.068 1.00 47.03 235 SER A O 1
#

Foldseek 3Di:
DDDDDDDDDDDDDDDDCPDPVVVLVVCCVVPVPVSVVVVVVVVVVCVVVVDCDDPPDHRDPPPPPDCDPCVLDDADDPQFPWDWDFDAADLVRFKGFIATDGWLVSLVVVCCVSQNPVQKDKDWDADPQRKIKIKIWGHDPPDIDIFIAIDDDDPPDDPVVGVRVRSVVRSVVVVPCVLSVVQDTDIFTFHWDDDPNDIDTDGGDPRRVVRVVVSVVVSNDPPPDDPPPPDDDDD

Secondary structure (DSSP, 8-state):
---PPP-PPPP------S-HHHHHHHHHHH-HHHHHHHHHHHHHHHHHTT---BTTB-----------TTTTS----TT---EEEEEEE-TTSSEEEEEEE--HHHHHHHHHHHH-TTSEEEEEEE-TTSPEEEEEEEEETTEEEEEEEEE---TTS-THHHHHHHHHHHHHTTTTTGGGGSSPPEEEEEEEEEETTEEEEEEE-HHHHHHHHHHHHHHHS--PPP----PPPP-

pLDDT: mean 74.1, std 18.15, range [30.5, 96.5]

Nearest PDB structures (foldseek):
  2czu-assembly2_B  TM=6.582E-01  e=7.877E+00  Mus musculus
  4qae-assembly3_C  TM=3.237E-01  e=1.129E+00  Homo sapiens
  4qae-assembly1_A  TM=2.654E-01  e=2.575E+00  Homo sapiens
  2czu-assembly1_A  TM=2.858E-01  e=5.217E+00  Mus musculus
  6z2c-assembly3_C  TM=2.417E-01  e=7.877E+00  Homo sapiens

Radius of gyration: 30.4 Å; Cα contacts (8 Å, |Δi|>4): 263; chains: 1; bounding box: 72×106×76 Å